Protein AF-A0A8T1NEE8-F1 (afdb_monomer)

Secondary structure (DSSP, 8-state):
--SHHHHHHHHTSHHHHHHHHHHHTT-EEEEEPPSS-TT-B-TTS-BTT-EEEEEEEEEETTEEEEEEE-TT--S----STTSTT-TT--HHHHHHHT----TTSSEEEEEHHHHHHH--EEEEE----GGG---------GGG---STTSGGGGGS--------SGGGGS---------------------

pLDDT: mean 88.51, std 11.95, range [37.44, 98.31]

Nearest PDB structures (foldseek):
  1mdw-assembly2_B  TM=8.815E-01  e=5.714E-11  Rattus norvegicus
  1mdw-assembly1_A  TM=8.912E-01  e=6.495E-10  Rattus norvegicus
  6bkj-assembly3_C  TM=8.677E-01  e=7.407E-10  Homo sapiens
  3df0-assembly1_A  TM=7.011E-01  e=3.163E-11  Rattus norvegicus
  2lnh-assembly1_B  TM=2.870E-01  e=1.929E+00  Homo sapiens

Sequence (192 aa):
MRSAQAQIDLASGRLWSQLLRFKQEGFLVGAGSPSGSDVHISSSGIVQGHAYSLLQVREVDSHKLVQIRNPWADEVEWNGPWSDASPEWTDRLKHKLKHIPQSKDGIFWMSWQDFQVHFRSIYVCRVYPPEMRYAFQGQWRGYSAGGCQDYETWHQNPQFLLMATGSDASFPIHVFITLTQGVGFSRTSIQS

Radius of gyration: 22.66 Å; Cα contacts (8 Å, |Δi|>4): 263; chains: 1; bounding box: 54×53×55 Å

Mean predicted aligned error: 8.1 Å

Structure (mmCIF, N/CA/C/O backbone):
data_AF-A0A8T1NEE8-F1
#
_entry.id   AF-A0A8T1NEE8-F1
#
loop_
_atom_site.group_PDB
_atom_site.id
_atom_site.type_symbol
_atom_site.label_atom_id
_atom_site.label_alt_id
_atom_site.label_comp_id
_atom_site.label_asym_id
_atom_site.label_entity_id
_atom_site.label_seq_id
_atom_site.pdbx_PDB_ins_code
_atom_site.Cartn_x
_atom_site.Cartn_y
_atom_site.Cartn_z
_atom_site.occupancy
_atom_site.B_iso_or_equiv
_atom_site.auth_seq_id
_atom_site.auth_comp_id
_atom_site.auth_asym_id
_atom_site.auth_atom_id
_atom_site.pdbx_PDB_model_num
ATOM 1 N N . MET A 1 1 ? 5.335 7.729 3.929 1.00 64.88 1 MET A N 1
ATOM 2 C CA . MET A 1 1 ? 4.213 8.643 4.250 1.00 64.88 1 MET A CA 1
ATOM 3 C C . MET A 1 1 ? 4.591 10.058 4.736 1.00 64.88 1 MET A C 1
ATOM 5 O O . MET A 1 1 ? 3.686 10.868 4.786 1.00 64.88 1 MET A O 1
ATOM 9 N N . ARG A 1 2 ? 5.852 10.445 5.050 1.00 76.31 2 ARG A N 1
ATOM 10 C CA . ARG A 1 2 ? 6.206 11.874 5.365 1.00 76.31 2 ARG A CA 1
ATOM 11 C C . ARG A 1 2 ? 7.009 12.588 4.256 1.00 76.31 2 ARG A C 1
ATOM 13 O O . ARG A 1 2 ? 7.690 13.559 4.548 1.00 76.31 2 ARG A O 1
ATOM 20 N N . SER A 1 3 ? 7.003 12.103 3.013 1.00 82.69 3 SER A N 1
ATOM 21 C CA . SER A 1 3 ? 7.489 12.944 1.906 1.00 82.69 3 SER A CA 1
ATOM 22 C C . SER A 1 3 ? 6.469 14.054 1.639 1.00 82.69 3 SER A C 1
ATOM 24 O O . SER A 1 3 ? 5.286 13.859 1.922 1.00 82.69 3 SER A O 1
ATOM 26 N N . ALA A 1 4 ? 6.898 15.190 1.080 1.00 79.19 4 ALA A N 1
ATOM 27 C CA . ALA A 1 4 ? 5.997 16.306 0.767 1.00 79.19 4 ALA A CA 1
ATOM 28 C C . ALA A 1 4 ? 4.815 15.854 -0.110 1.00 79.19 4 ALA A C 1
ATOM 30 O O . ALA A 1 4 ? 3.662 16.103 0.229 1.00 79.19 4 ALA A O 1
ATOM 31 N N . GLN A 1 5 ? 5.096 15.072 -1.158 1.00 82.25 5 GLN A N 1
ATOM 32 C CA . GLN A 1 5 ? 4.059 14.494 -2.015 1.00 82.25 5 GLN A CA 1
ATOM 33 C C . GLN A 1 5 ? 3.092 13.593 -1.236 1.00 82.25 5 GLN A C 1
ATOM 35 O O . GLN A 1 5 ? 1.882 13.726 -1.377 1.00 82.25 5 GLN A O 1
ATOM 40 N N . ALA A 1 6 ? 3.602 12.717 -0.363 1.00 79.00 6 ALA A N 1
ATOM 41 C CA . ALA A 1 6 ? 2.737 11.845 0.427 1.00 79.00 6 ALA A CA 1
ATOM 42 C C . ALA A 1 6 ? 1.845 12.641 1.389 1.00 79.00 6 ALA A C 1
ATOM 44 O O . ALA A 1 6 ? 0.699 12.268 1.592 1.00 79.00 6 ALA A O 1
ATOM 45 N N . GLN A 1 7 ? 2.342 13.736 1.969 1.00 80.69 7 GLN A N 1
ATOM 46 C CA . GLN A 1 7 ? 1.544 14.609 2.836 1.00 80.69 7 GLN A CA 1
ATOM 47 C C . GLN A 1 7 ? 0.430 15.322 2.056 1.00 80.69 7 GLN A C 1
ATOM 49 O O . GLN A 1 7 ? -0.696 15.393 2.541 1.00 80.69 7 GLN A O 1
ATOM 54 N N . ILE A 1 8 ? 0.702 15.756 0.822 1.00 84.06 8 ILE A N 1
ATOM 55 C CA . ILE A 1 8 ? -0.317 16.309 -0.084 1.00 84.06 8 ILE A CA 1
ATOM 56 C C . ILE A 1 8 ? -1.369 15.244 -0.436 1.00 84.06 8 ILE A C 1
ATOM 58 O O . ILE A 1 8 ? -2.571 15.508 -0.376 1.00 84.06 8 ILE A O 1
ATOM 62 N 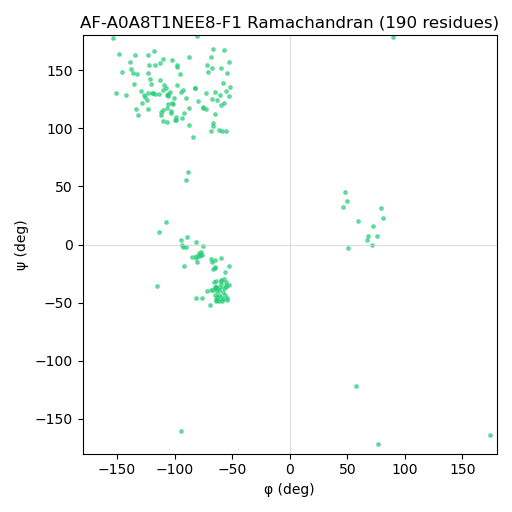N . ASP A 1 9 ? -0.944 14.022 -0.760 1.00 83.25 9 ASP A N 1
ATOM 63 C CA . ASP A 1 9 ? -1.858 12.923 -1.100 1.00 83.25 9 ASP A CA 1
ATOM 64 C C . ASP A 1 9 ? -2.721 12.486 0.098 1.00 83.25 9 ASP A C 1
ATOM 66 O O . ASP A 1 9 ? -3.872 12.077 -0.075 1.00 83.25 9 ASP A O 1
ATOM 70 N N . LEU A 1 10 ? -2.184 12.590 1.318 1.00 84.44 10 LEU A N 1
ATOM 71 C CA . LEU A 1 10 ? -2.913 12.359 2.565 1.00 84.44 10 LEU A CA 1
ATOM 72 C C . LEU A 1 10 ? -3.952 13.462 2.810 1.00 84.44 10 LEU A C 1
ATOM 74 O O . LEU A 1 10 ? -5.125 13.151 3.010 1.00 84.44 10 LEU A O 1
ATOM 78 N N . ALA A 1 11 ? -3.538 14.732 2.746 1.00 82.44 11 ALA A N 1
ATOM 79 C CA . ALA A 1 11 ? -4.401 15.887 3.004 1.00 82.44 11 ALA A CA 1
ATOM 80 C C . ALA A 1 11 ? -5.539 16.017 1.979 1.00 82.44 11 ALA A C 1
ATOM 82 O O . ALA A 1 11 ? -6.663 16.359 2.333 1.00 82.44 11 ALA A O 1
ATOM 83 N N . SER A 1 12 ? -5.271 15.688 0.714 1.00 90.56 12 SER A N 1
ATOM 84 C CA . SER A 1 12 ? -6.278 15.694 -0.357 1.00 90.56 12 SER A CA 1
ATOM 85 C C . SER A 1 12 ? -7.229 14.491 -0.324 1.00 90.56 12 SER A C 1
ATOM 87 O O . SER A 1 12 ? -8.155 14.420 -1.129 1.00 90.56 12 SER A O 1
ATOM 89 N N . GLY A 1 13 ? -6.991 13.502 0.546 1.00 91.56 13 GLY A N 1
ATOM 90 C CA . GLY A 1 13 ? -7.739 12.241 0.565 1.00 91.56 13 GLY A CA 1
ATOM 91 C C . GLY A 1 13 ? -7.433 11.309 -0.614 1.00 91.56 13 GLY A C 1
ATOM 92 O O . GLY A 1 13 ? -7.962 10.198 -0.666 1.00 91.56 13 GLY A O 1
ATOM 93 N N . ARG A 1 14 ? -6.545 11.706 -1.534 1.00 92.31 14 ARG A N 1
ATOM 94 C CA . ARG A 1 14 ? -6.159 10.921 -2.711 1.00 92.31 14 ARG A CA 1
ATOM 95 C C . ARG A 1 14 ? -5.603 9.552 -2.329 1.00 92.31 14 ARG A C 1
ATOM 97 O O . ARG A 1 14 ? -5.954 8.565 -2.975 1.00 92.31 14 ARG A O 1
ATOM 104 N N . LEU A 1 15 ? -4.787 9.471 -1.275 1.00 92.56 15 LEU A N 1
ATOM 105 C CA . LEU A 1 15 ? -4.210 8.195 -0.840 1.00 92.56 15 LEU A CA 1
ATOM 106 C C . LEU A 1 15 ? -5.282 7.209 -0.353 1.00 92.56 15 LEU A C 1
ATOM 108 O O . LEU A 1 15 ? -5.194 6.014 -0.628 1.00 92.56 15 LEU A O 1
ATOM 112 N N . TRP A 1 16 ? -6.321 7.706 0.322 1.00 95.81 16 TRP A N 1
ATOM 113 C CA . TRP A 1 16 ? -7.450 6.877 0.748 1.00 95.81 16 TRP A CA 1
ATOM 114 C C . TRP A 1 16 ? -8.198 6.298 -0.457 1.00 95.81 16 TRP A C 1
ATOM 116 O O . TRP A 1 16 ? -8.415 5.090 -0.537 1.00 95.81 16 TRP A O 1
ATOM 126 N N . SER A 1 17 ? -8.511 7.142 -1.445 1.00 95.44 17 SER A N 1
ATOM 127 C CA . SER A 1 17 ? -9.163 6.705 -2.684 1.00 95.44 17 SER A CA 1
ATOM 128 C C . SER A 1 17 ? -8.317 5.686 -3.458 1.00 95.44 17 SER A C 1
ATOM 130 O O . SER A 1 17 ? -8.853 4.732 -4.019 1.00 95.44 17 SER A O 1
ATOM 132 N N . GLN A 1 18 ? -6.989 5.839 -3.456 1.00 93.94 18 GLN A N 1
ATOM 133 C CA . GLN A 1 18 ? -6.075 4.861 -4.053 1.00 93.94 18 GLN A CA 1
ATOM 134 C C . GLN A 1 18 ? -6.107 3.514 -3.327 1.00 93.94 18 GLN A C 1
ATOM 136 O O . GLN A 1 18 ? -6.161 2.482 -3.989 1.00 93.94 18 GLN A O 1
ATOM 141 N N . LEU A 1 19 ? -6.113 3.503 -1.991 1.00 96.12 19 LEU A N 1
ATOM 142 C CA . LEU A 1 19 ? -6.207 2.267 -1.211 1.00 96.12 19 LEU A CA 1
ATOM 143 C C . LEU A 1 19 ? -7.511 1.510 -1.472 1.00 96.12 19 LEU A C 1
ATOM 145 O O . LEU A 1 19 ? -7.477 0.293 -1.665 1.00 96.12 19 LEU A O 1
ATOM 149 N N . LEU A 1 20 ? -8.640 2.224 -1.528 1.00 96.12 20 LEU A N 1
ATOM 150 C CA . LEU A 1 20 ? -9.928 1.638 -1.907 1.00 96.12 20 LEU A CA 1
ATOM 151 C C . LEU A 1 20 ? -9.850 0.997 -3.295 1.00 96.12 20 LEU A C 1
ATOM 153 O O . LEU A 1 20 ? -10.243 -0.158 -3.457 1.00 96.12 20 LEU A O 1
ATOM 157 N N . ARG A 1 21 ? -9.271 1.706 -4.272 1.00 94.56 21 ARG A N 1
ATOM 158 C CA . ARG A 1 21 ? -9.074 1.172 -5.621 1.00 94.56 21 ARG A CA 1
ATOM 159 C C . ARG A 1 21 ? -8.181 -0.068 -5.619 1.00 94.56 21 ARG A C 1
ATOM 161 O O . ARG A 1 21 ? -8.563 -1.073 -6.196 1.00 94.56 21 ARG A O 1
ATOM 168 N N . PHE A 1 22 ? -7.026 -0.048 -4.952 1.00 94.81 22 PHE A N 1
ATOM 169 C CA . PHE A 1 22 ? -6.133 -1.214 -4.907 1.00 94.81 22 PHE A CA 1
ATOM 170 C C . PHE A 1 22 ? -6.832 -2.454 -4.350 1.00 94.81 22 PHE A C 1
ATOM 172 O O . PHE A 1 22 ? -6.627 -3.551 -4.862 1.00 94.81 22 PHE A O 1
ATOM 179 N N . LYS A 1 23 ? -7.697 -2.280 -3.345 1.00 94.00 23 LYS A N 1
ATOM 180 C CA . LYS A 1 23 ? -8.509 -3.379 -2.820 1.00 94.00 23 LYS A CA 1
ATOM 181 C C . LYS A 1 23 ? -9.572 -3.870 -3.800 1.00 94.00 23 LYS A C 1
ATOM 183 O O . LYS A 1 23 ? -9.776 -5.077 -3.876 1.00 94.00 23 LYS A O 1
ATOM 188 N N . GLN A 1 24 ? -10.220 -2.976 -4.545 1.00 93.31 24 GLN A N 1
ATOM 189 C CA . GLN A 1 24 ? -11.188 -3.348 -5.585 1.00 93.31 24 GLN A CA 1
ATOM 190 C C . GLN A 1 24 ? -10.535 -4.119 -6.739 1.00 93.31 24 GLN A C 1
ATOM 192 O O . GLN A 1 24 ? -11.113 -5.080 -7.229 1.00 93.31 24 GLN A O 1
ATOM 197 N N . GLU A 1 25 ? -9.311 -3.746 -7.113 1.00 91.44 25 GLU A N 1
ATOM 198 C CA . GLU A 1 25 ? -8.514 -4.401 -8.164 1.00 91.44 25 GLU A CA 1
ATOM 199 C C . GLU A 1 25 ? -7.910 -5.747 -7.699 1.00 91.44 25 GLU A C 1
ATOM 201 O O . GLU A 1 25 ? -7.196 -6.409 -8.446 1.00 91.44 25 GLU A O 1
ATOM 206 N N . GLY A 1 26 ? -8.140 -6.154 -6.443 1.00 92.44 26 GLY A N 1
ATOM 207 C CA . GLY A 1 26 ? -7.604 -7.400 -5.885 1.00 92.44 26 GLY A CA 1
ATOM 208 C C . GLY A 1 26 ? -6.098 -7.370 -5.600 1.00 92.44 26 GLY A C 1
ATOM 209 O O . GLY A 1 26 ? -5.488 -8.420 -5.397 1.00 92.44 26 GLY A O 1
ATOM 210 N N . PHE A 1 27 ? -5.476 -6.189 -5.566 1.00 94.62 27 PHE A N 1
ATOM 211 C CA . PHE A 1 27 ? -4.052 -6.064 -5.265 1.00 94.62 27 PHE A CA 1
ATOM 212 C C . PHE A 1 27 ? -3.761 -6.371 -3.796 1.00 94.62 27 PHE A C 1
ATOM 214 O O . PHE A 1 27 ? -4.553 -6.083 -2.890 1.00 94.62 27 PHE A O 1
ATOM 221 N N . LEU A 1 28 ? -2.572 -6.919 -3.550 1.00 96.06 28 LEU A N 1
ATOM 222 C CA . LEU A 1 28 ? -2.091 -7.139 -2.194 1.00 96.06 28 LEU A CA 1
ATOM 223 C C . LEU A 1 28 ? -1.498 -5.836 -1.672 1.00 96.06 28 LEU A C 1
ATOM 225 O O . LEU A 1 28 ? -0.728 -5.162 -2.362 1.00 96.06 28 LEU A O 1
ATOM 229 N N . VAL A 1 29 ? -1.850 -5.488 -0.440 1.00 97.69 29 VAL A N 1
ATOM 230 C CA . VAL A 1 29 ? -1.387 -4.261 0.199 1.00 97.69 29 VAL A CA 1
ATOM 231 C C . VAL A 1 29 ? -0.766 -4.618 1.540 1.00 97.69 29 VAL A C 1
ATOM 233 O O . VAL A 1 29 ? -1.372 -5.322 2.346 1.00 97.69 29 VAL A O 1
ATOM 236 N N . GLY A 1 30 ? 0.450 -4.140 1.761 1.00 97.31 30 GLY A N 1
ATOM 237 C CA . GLY A 1 30 ? 1.172 -4.244 3.019 1.00 97.31 30 GLY A CA 1
ATOM 238 C C . GLY A 1 30 ? 1.457 -2.867 3.603 1.00 97.31 30 GLY A C 1
ATOM 239 O O . GLY A 1 30 ? 1.357 -1.847 2.918 1.00 97.31 30 GLY A O 1
ATOM 240 N N . ALA A 1 31 ? 1.849 -2.844 4.867 1.00 96.88 31 ALA A N 1
ATOM 241 C CA . ALA A 1 31 ? 2.262 -1.651 5.579 1.00 96.88 31 ALA A CA 1
ATOM 242 C C . ALA A 1 31 ? 3.563 -1.916 6.339 1.00 96.88 31 ALA A C 1
ATOM 244 O O . ALA A 1 31 ? 3.801 -3.023 6.804 1.00 96.88 31 ALA A O 1
ATOM 245 N N . GLY A 1 32 ? 4.413 -0.900 6.452 1.00 95.19 32 GLY A N 1
ATOM 246 C CA . GLY A 1 32 ? 5.626 -0.954 7.267 1.00 95.19 32 GLY A CA 1
ATOM 247 C C . GLY A 1 32 ? 5.507 0.007 8.435 1.00 95.19 32 GLY A C 1
ATOM 248 O O . GLY A 1 32 ? 5.170 1.180 8.221 1.00 95.19 32 GLY A O 1
ATOM 249 N N . SER A 1 33 ? 5.780 -0.468 9.646 1.00 94.25 33 SER A N 1
ATOM 250 C CA . SER A 1 33 ? 5.920 0.391 10.823 1.00 94.25 33 SER A CA 1
ATOM 251 C C . SER A 1 33 ? 7.170 1.289 10.693 1.00 94.25 33 SER A C 1
ATOM 253 O O . SER A 1 33 ? 8.004 1.081 9.804 1.00 94.25 33 SER A O 1
ATOM 255 N N . PRO A 1 34 ? 7.339 2.313 11.546 1.00 92.81 34 PRO A N 1
ATOM 256 C CA . PRO A 1 34 ? 8.587 3.060 11.650 1.00 92.81 34 PRO A CA 1
ATOM 257 C C . PRO A 1 34 ? 9.799 2.152 11.879 1.00 92.81 34 PRO A C 1
ATOM 259 O O . PRO A 1 34 ? 9.668 1.025 12.359 1.00 92.81 34 PRO A O 1
ATOM 262 N N . SER A 1 35 ? 10.980 2.656 11.519 1.00 88.25 35 SER A N 1
ATOM 263 C CA . SER A 1 35 ? 12.246 1.956 11.730 1.00 88.25 35 SER A CA 1
ATOM 264 C C . SER A 1 35 ? 12.451 1.629 13.209 1.00 88.25 35 SER A C 1
ATOM 266 O O . SER A 1 35 ? 12.183 2.455 14.078 1.00 88.25 35 SER A O 1
ATOM 268 N N . GLY A 1 36 ? 12.961 0.436 13.471 1.00 85.38 36 GLY A N 1
ATOM 269 C CA . GLY A 1 36 ? 13.213 -0.106 14.798 1.00 85.38 36 GLY A CA 1
ATOM 270 C C . GLY A 1 36 ? 13.661 -1.556 14.660 1.00 85.38 36 GLY A C 1
ATOM 271 O O . GLY A 1 36 ? 14.007 -1.984 13.558 1.00 85.38 36 GLY A O 1
ATOM 272 N N . SER A 1 37 ? 13.626 -2.301 15.758 1.00 80.12 37 SER A N 1
ATOM 273 C CA . SER A 1 37 ? 13.717 -3.762 15.728 1.00 80.12 37 SER A CA 1
ATOM 274 C C . SER A 1 37 ? 12.387 -4.359 16.167 1.00 80.12 37 SER A C 1
ATOM 276 O O . SER A 1 37 ? 11.612 -3.734 16.887 1.00 80.12 37 SER A O 1
ATOM 278 N N . ASP A 1 38 ? 12.174 -5.581 15.716 1.00 77.25 38 ASP A N 1
ATOM 279 C CA . ASP A 1 38 ? 11.093 -6.492 16.057 1.00 77.25 38 ASP A CA 1
ATOM 280 C C . ASP A 1 38 ? 10.875 -6.752 17.551 1.00 77.25 38 ASP A C 1
ATOM 282 O O . ASP A 1 38 ? 9.784 -7.153 17.938 1.00 77.25 38 ASP A O 1
ATOM 286 N N . VAL A 1 39 ? 11.856 -6.460 18.408 1.00 80.44 39 VAL A N 1
ATOM 287 C CA . VAL A 1 39 ? 11.672 -6.508 19.870 1.00 80.44 39 VAL A CA 1
ATOM 288 C C . VAL A 1 39 ? 11.083 -5.216 20.448 1.00 80.44 39 VAL A C 1
ATOM 290 O O . VAL A 1 39 ? 10.707 -5.170 21.618 1.00 80.44 39 VAL A O 1
ATOM 293 N N . HIS A 1 40 ? 11.014 -4.140 19.659 1.00 84.88 40 HIS A N 1
ATOM 294 C CA . HIS A 1 40 ? 10.476 -2.855 20.096 1.00 84.88 40 HIS A CA 1
ATOM 295 C C . HIS A 1 40 ? 8.994 -2.745 19.749 1.00 84.88 40 HIS A C 1
ATOM 297 O O . HIS A 1 40 ? 8.619 -2.535 18.596 1.00 84.88 40 HIS A O 1
ATOM 303 N N . ILE A 1 41 ? 8.150 -2.799 20.773 1.00 88.94 41 ILE A N 1
ATOM 304 C CA . ILE A 1 41 ? 6.702 -2.617 20.666 1.00 88.94 41 ILE A CA 1
ATOM 305 C C . ILE A 1 41 ? 6.353 -1.218 21.181 1.00 88.94 41 ILE A C 1
ATOM 307 O O . ILE A 1 41 ? 6.819 -0.801 22.242 1.00 88.94 41 ILE A O 1
ATOM 311 N N . SER A 1 42 ? 5.554 -0.460 20.427 1.00 89.94 42 SER A N 1
ATOM 312 C CA . SER A 1 42 ? 5.060 0.841 20.892 1.00 89.94 42 SER A CA 1
ATOM 313 C C . SER A 1 42 ? 4.069 0.678 22.049 1.00 89.94 42 SER A C 1
ATOM 315 O O . SER A 1 42 ? 3.447 -0.369 22.207 1.00 89.94 42 SER A O 1
ATOM 317 N N . SER A 1 43 ? 3.823 1.741 22.818 1.00 90.19 43 SER A N 1
ATOM 318 C CA . SER A 1 43 ? 2.779 1.734 23.859 1.00 90.19 43 SER A CA 1
ATOM 319 C C . SER A 1 43 ? 1.385 1.379 23.323 1.00 90.19 43 SER A C 1
ATOM 321 O O . SER A 1 43 ? 0.535 0.905 24.073 1.00 90.19 43 SER A O 1
ATOM 323 N N . SER A 1 44 ? 1.161 1.591 22.024 1.00 91.75 44 SER A N 1
ATOM 324 C CA . SER A 1 44 ? -0.093 1.286 21.336 1.00 91.75 44 SER A CA 1
ATOM 325 C C . SER A 1 44 ? -0.159 -0.136 20.757 1.00 91.75 44 SER A C 1
ATOM 327 O O . SER A 1 44 ? -1.086 -0.441 20.013 1.00 91.75 44 SER A O 1
ATOM 329 N N . GLY A 1 45 ? 0.838 -0.987 21.030 1.00 92.06 45 GLY A N 1
ATOM 330 C CA . GLY A 1 45 ? 0.861 -2.383 20.578 1.00 92.06 45 GLY A CA 1
ATOM 331 C C . GLY A 1 45 ? 1.322 -2.591 19.132 1.00 92.06 45 GLY A C 1
ATOM 332 O O . GLY A 1 45 ? 0.995 -3.601 18.522 1.00 92.06 45 GLY A O 1
ATOM 333 N N . ILE A 1 46 ? 2.077 -1.647 18.556 1.00 93.81 46 ILE A N 1
ATOM 334 C CA . ILE A 1 46 ? 2.639 -1.787 17.202 1.00 93.81 46 ILE A CA 1
ATOM 335 C C . ILE A 1 46 ? 4.126 -2.130 17.294 1.00 93.81 46 ILE A C 1
ATOM 337 O O . ILE A 1 46 ? 4.934 -1.297 17.717 1.00 93.81 46 ILE A O 1
ATOM 341 N N . VAL A 1 47 ? 4.492 -3.329 16.843 1.00 93.19 47 VAL A N 1
ATOM 342 C CA . VAL A 1 47 ? 5.880 -3.767 16.628 1.00 93.19 47 VAL A CA 1
ATOM 343 C C . VAL A 1 47 ? 6.561 -2.862 15.596 1.00 93.19 47 VAL A C 1
ATOM 345 O O . VAL A 1 47 ? 6.005 -2.628 14.519 1.00 93.19 47 VAL A O 1
ATOM 348 N N . GLN A 1 48 ? 7.736 -2.332 15.935 1.00 92.75 48 GLN A N 1
ATOM 349 C CA . GLN A 1 48 ? 8.547 -1.457 15.087 1.00 92.75 48 GLN A CA 1
ATOM 350 C C . GLN A 1 48 ? 9.489 -2.265 14.181 1.00 92.75 48 GLN A C 1
ATOM 352 O O . GLN A 1 48 ? 9.753 -3.438 14.413 1.00 92.75 48 GLN A O 1
ATOM 357 N N . GLY A 1 49 ? 9.994 -1.645 13.111 1.00 92.19 49 GLY A N 1
ATOM 358 C CA . GLY A 1 49 ? 10.819 -2.329 12.109 1.00 92.19 49 GLY A CA 1
ATOM 359 C C . GLY A 1 49 ? 10.131 -3.506 11.403 1.00 92.19 49 GLY A C 1
ATOM 360 O O . GLY A 1 49 ? 10.823 -4.354 10.848 1.00 92.19 49 GLY A O 1
ATOM 361 N N . HIS A 1 50 ? 8.796 -3.573 11.419 1.00 93.31 50 HIS A N 1
ATOM 362 C CA . HIS A 1 50 ? 8.036 -4.758 11.040 1.00 93.31 50 HIS A CA 1
ATOM 363 C C . HIS A 1 50 ? 7.049 -4.508 9.887 1.00 93.31 50 HIS A C 1
ATOM 365 O O . HIS A 1 50 ? 6.595 -3.382 9.641 1.00 93.31 50 HIS A O 1
ATOM 371 N N . ALA A 1 51 ? 6.728 -5.580 9.158 1.00 94.25 51 ALA A N 1
ATOM 372 C CA . ALA A 1 51 ? 5.830 -5.567 8.011 1.00 94.25 51 ALA A CA 1
ATOM 373 C C . ALA A 1 51 ? 4.481 -6.201 8.363 1.00 94.25 51 ALA A C 1
ATOM 375 O O . ALA A 1 51 ? 4.408 -7.330 8.828 1.00 94.25 51 ALA A O 1
ATOM 376 N N . TYR A 1 52 ? 3.407 -5.486 8.058 1.00 96.00 52 TYR A N 1
ATOM 377 C CA . TYR A 1 52 ? 2.032 -5.888 8.316 1.00 96.00 52 TYR A CA 1
ATOM 378 C C . TYR A 1 52 ? 1.271 -6.043 7.003 1.00 96.00 52 TYR A C 1
ATOM 380 O O . TYR A 1 52 ? 1.582 -5.393 6.002 1.00 96.00 52 TYR A O 1
ATOM 388 N N . SER A 1 53 ? 0.228 -6.867 7.007 1.00 96.25 53 SER A N 1
ATOM 389 C CA . SER A 1 53 ? -0.694 -6.978 5.872 1.00 96.25 53 SER A CA 1
ATOM 390 C C . SER A 1 53 ? -1.900 -6.069 6.074 1.00 96.25 53 SER A C 1
ATOM 392 O O . SER A 1 53 ? -2.540 -6.119 7.117 1.00 96.25 53 SER A O 1
ATOM 394 N N . LEU A 1 54 ? -2.256 -5.273 5.067 1.00 97.25 54 LEU A N 1
ATOM 395 C CA . LEU A 1 54 ? -3.502 -4.511 5.057 1.00 97.25 54 LEU A CA 1
ATOM 396 C C . LEU A 1 54 ? -4.588 -5.411 4.458 1.00 97.25 54 LEU A C 1
ATOM 398 O O . LEU A 1 54 ? -4.624 -5.625 3.245 1.00 97.25 54 LEU A O 1
ATOM 402 N N . LEU A 1 55 ? -5.460 -5.974 5.291 1.00 95.88 55 LEU A N 1
ATOM 403 C CA . LEU A 1 55 ? -6.474 -6.949 4.887 1.00 95.88 55 LEU A CA 1
ATOM 404 C C . LEU A 1 55 ? -7.707 -6.285 4.280 1.00 95.88 55 LEU A C 1
ATOM 406 O O . LEU A 1 55 ? -8.156 -6.694 3.207 1.00 95.88 55 LEU A O 1
ATOM 410 N N . GLN A 1 56 ? -8.213 -5.227 4.910 1.00 96.62 56 GLN A N 1
ATOM 411 C CA . GLN A 1 56 ? -9.407 -4.515 4.457 1.00 96.62 56 GLN A CA 1
ATOM 412 C C . GLN A 1 56 ? -9.237 -3.003 4.572 1.00 96.62 56 GLN A C 1
ATOM 414 O O . GLN A 1 56 ? -8.510 -2.505 5.426 1.00 96.62 56 GLN A O 1
ATOM 419 N N . VAL A 1 57 ? -9.934 -2.286 3.693 1.00 97.62 57 VAL A N 1
ATOM 420 C CA . VAL A 1 57 ? -10.053 -0.824 3.691 1.00 97.62 57 VAL A CA 1
ATOM 421 C C . VAL A 1 57 ? -11.531 -0.524 3.504 1.00 97.62 57 VAL A C 1
ATOM 423 O O . VAL A 1 57 ? -12.120 -0.942 2.503 1.00 97.62 57 VAL A O 1
ATOM 426 N N . ARG A 1 58 ? -12.159 0.110 4.493 1.00 97.50 58 ARG A N 1
ATOM 427 C CA . ARG A 1 58 ? -13.612 0.294 4.537 1.00 97.50 58 ARG A CA 1
ATOM 428 C C . ARG A 1 58 ? -13.966 1.714 4.939 1.00 97.50 58 ARG A C 1
ATOM 430 O O . ARG A 1 58 ? -13.383 2.274 5.860 1.00 97.50 58 ARG A O 1
ATOM 437 N N . GLU A 1 59 ? -14.965 2.259 4.259 1.00 96.69 59 GLU A N 1
ATOM 438 C CA . GLU A 1 59 ? -15.641 3.486 4.661 1.00 96.69 59 GLU A CA 1
ATOM 439 C C . GLU A 1 59 ? -17.070 3.121 5.071 1.00 96.69 59 GLU A C 1
ATOM 441 O O . GLU A 1 59 ? -17.839 2.607 4.256 1.00 96.69 59 GLU A O 1
ATOM 446 N N . VAL A 1 60 ? -17.400 3.285 6.352 1.00 95.69 60 VAL A N 1
ATOM 447 C CA . VAL A 1 60 ? -18.687 2.870 6.923 1.00 95.69 60 VAL A CA 1
ATOM 448 C C . VAL A 1 60 ? -19.156 3.880 7.953 1.00 95.69 60 VAL A C 1
ATOM 450 O O . VAL A 1 60 ? -18.409 4.225 8.857 1.00 95.69 60 VAL A O 1
ATOM 453 N N . ASP A 1 61 ? -20.399 4.350 7.820 1.00 93.56 61 ASP A N 1
ATOM 454 C CA . ASP A 1 61 ? -21.012 5.303 8.757 1.00 93.56 61 ASP A CA 1
ATOM 455 C C . ASP A 1 61 ? -20.074 6.493 9.068 1.00 93.56 61 ASP A C 1
ATOM 457 O O . ASP A 1 61 ? -19.867 6.863 10.216 1.00 93.56 61 ASP A O 1
ATOM 461 N N . SER A 1 62 ? -19.465 7.054 8.013 1.00 93.75 62 SER A N 1
ATOM 462 C CA . SER A 1 62 ? -18.483 8.154 8.057 1.00 93.75 62 SER A CA 1
ATOM 463 C C . SER A 1 62 ? -17.126 7.833 8.706 1.00 93.75 62 SER A C 1
ATOM 465 O O . SER A 1 62 ? -16.262 8.707 8.771 1.00 93.75 62 SER A O 1
ATOM 467 N N . HIS A 1 63 ? -16.881 6.585 9.108 1.00 96.75 63 HIS A N 1
ATOM 468 C CA . HIS A 1 63 ? -15.580 6.116 9.578 1.00 96.75 63 HIS A CA 1
ATOM 469 C C . HIS A 1 63 ? -14.752 5.521 8.441 1.00 96.75 63 HIS A C 1
ATOM 471 O O . HIS A 1 63 ? -15.227 4.676 7.682 1.00 96.75 63 HIS A O 1
ATOM 477 N N . LYS A 1 64 ? -13.482 5.925 8.362 1.00 97.94 64 LYS A N 1
ATOM 478 C CA . LYS A 1 64 ? -12.467 5.333 7.484 1.00 97.94 64 LYS A CA 1
ATOM 479 C C . LYS A 1 64 ? -11.622 4.379 8.308 1.00 97.94 64 LYS A C 1
ATOM 481 O O . LYS A 1 64 ? -10.839 4.827 9.141 1.00 97.94 64 LYS A O 1
ATOM 486 N N . LEU A 1 65 ? -11.813 3.083 8.098 1.00 98.31 65 LEU A N 1
ATOM 487 C CA . LEU A 1 65 ? -11.222 2.026 8.909 1.00 98.31 65 LEU A CA 1
ATOM 488 C C . LEU A 1 65 ? -10.374 1.096 8.047 1.00 98.31 65 LEU A C 1
ATOM 490 O O . LEU A 1 65 ? -10.720 0.777 6.903 1.00 98.31 65 LEU A O 1
ATOM 494 N N . VAL A 1 66 ? -9.263 0.645 8.615 1.00 98.19 66 VAL A N 1
ATOM 495 C CA . VAL A 1 66 ? -8.386 -0.352 8.005 1.00 98.19 66 VAL A CA 1
ATOM 496 C C . VAL A 1 66 ? -8.275 -1.562 8.916 1.00 98.19 66 VAL A C 1
ATOM 498 O O . VAL A 1 66 ? -8.145 -1.413 10.127 1.00 98.19 66 VAL A O 1
ATOM 501 N N . GLN A 1 67 ? -8.325 -2.752 8.324 1.00 97.06 67 GLN A N 1
ATOM 502 C CA . GLN A 1 67 ? -8.043 -4.002 9.019 1.00 97.06 67 GLN A CA 1
ATOM 503 C C . GLN A 1 67 ? -6.624 -4.427 8.675 1.00 97.06 67 GLN A C 1
ATOM 505 O O . GLN A 1 67 ? -6.274 -4.530 7.495 1.00 97.06 67 GLN A O 1
ATOM 510 N N . ILE A 1 68 ? -5.816 -4.664 9.694 1.00 95.56 68 ILE A N 1
ATOM 511 C CA . ILE A 1 68 ? -4.388 -4.931 9.582 1.00 95.56 68 ILE A CA 1
ATOM 512 C C . ILE A 1 68 ? -4.102 -6.270 10.242 1.00 95.56 68 ILE A C 1
ATOM 514 O O . ILE A 1 68 ? -4.776 -6.639 11.194 1.00 95.56 68 ILE A O 1
ATOM 518 N N . ARG A 1 69 ? -3.109 -6.991 9.724 1.00 94.25 69 ARG A N 1
ATOM 519 C CA . ARG A 1 69 ? -2.613 -8.227 10.318 1.00 94.25 69 ARG A CA 1
ATOM 520 C C . ARG A 1 69 ? -1.121 -8.151 10.597 1.00 94.25 69 ARG A C 1
ATOM 522 O O . ARG A 1 69 ? -0.340 -7.926 9.667 1.00 94.25 69 ARG A O 1
ATOM 529 N N . ASN A 1 70 ? -0.754 -8.399 11.846 1.00 92.81 70 ASN A N 1
ATOM 530 C CA . ASN A 1 70 ? 0.586 -8.791 12.255 1.00 92.81 70 ASN A CA 1
ATOM 531 C C . ASN A 1 70 ? 0.810 -10.273 11.876 1.00 92.81 70 ASN A C 1
ATOM 533 O O . ASN A 1 70 ? 0.068 -11.135 12.353 1.00 92.81 70 ASN A O 1
ATOM 537 N N . PRO A 1 71 ? 1.775 -10.607 10.999 1.00 88.06 71 PRO A N 1
ATOM 538 C CA . PRO A 1 71 ? 2.032 -11.988 10.593 1.00 88.06 71 PRO A CA 1
ATOM 539 C C . PRO A 1 71 ? 2.571 -12.885 11.715 1.00 88.06 71 PRO A C 1
ATOM 541 O O . PRO A 1 71 ? 2.450 -14.102 11.586 1.00 88.06 71 PRO A O 1
ATOM 544 N N . TRP A 1 72 ? 3.161 -12.331 12.778 1.00 81.50 72 TRP A N 1
ATOM 545 C CA . TRP A 1 72 ? 3.717 -13.126 13.877 1.00 81.50 72 TRP A CA 1
ATOM 546 C C . TRP A 1 72 ? 2.677 -13.611 14.884 1.00 81.50 72 TRP A C 1
ATOM 548 O O . TRP A 1 72 ? 2.968 -14.560 15.607 1.00 81.50 72 TRP A O 1
ATOM 558 N N . ALA A 1 73 ? 1.461 -13.044 14.866 1.00 67.19 73 ALA A N 1
ATOM 559 C CA . ALA A 1 73 ? 0.353 -13.413 15.758 1.00 67.19 73 ALA A CA 1
ATOM 560 C C . ALA A 1 73 ? 0.787 -13.549 17.236 1.00 67.19 73 ALA A C 1
ATOM 562 O O . ALA A 1 73 ? 0.276 -14.372 17.992 1.00 67.19 73 ALA A O 1
ATOM 563 N N . ASP A 1 74 ? 1.772 -12.752 17.642 1.00 65.62 74 ASP A N 1
ATOM 564 C CA . ASP A 1 74 ? 2.530 -12.865 18.879 1.00 65.62 74 ASP A CA 1
ATOM 565 C C . ASP A 1 74 ? 1.869 -12.064 20.003 1.00 65.62 74 ASP A C 1
ATOM 567 O O . ASP A 1 74 ? 2.489 -11.189 20.583 1.00 65.62 74 ASP A O 1
ATOM 571 N N . GLU A 1 75 ? 0.586 -12.336 20.275 1.00 67.06 75 GLU A N 1
ATOM 572 C CA . GLU A 1 75 ? -0.274 -11.751 21.334 1.00 67.06 75 GLU A CA 1
ATOM 573 C C . GLU A 1 75 ? -0.326 -10.208 21.446 1.00 67.06 75 GLU A C 1
ATOM 575 O O . GLU A 1 75 ? -1.065 -9.672 22.274 1.00 67.06 75 GLU A O 1
ATOM 580 N N . VAL A 1 76 ? 0.441 -9.484 20.633 1.00 79.38 76 VAL A N 1
ATOM 581 C CA . VAL A 1 76 ? 0.635 -8.041 20.689 1.00 79.38 76 VAL A CA 1
ATOM 582 C C . VAL A 1 76 ? -0.124 -7.425 19.528 1.00 79.38 76 VAL A C 1
ATOM 584 O O . VAL A 1 76 ? 0.272 -7.493 18.361 1.00 79.38 76 VAL A O 1
ATOM 587 N N . GLU A 1 77 ? -1.247 -6.819 19.883 1.00 87.44 77 GLU A N 1
ATOM 588 C CA . GLU A 1 77 ? -2.168 -6.181 18.959 1.00 87.44 77 GLU A CA 1
ATOM 589 C C . GLU A 1 77 ? -2.371 -4.717 19.332 1.00 87.44 77 GLU A C 1
ATOM 591 O O . GLU A 1 77 ? -2.092 -4.271 20.451 1.00 87.44 77 GLU A O 1
ATOM 596 N N . TRP A 1 78 ? -2.892 -3.968 18.365 1.00 93.00 78 TRP A N 1
ATOM 597 C CA . TRP A 1 78 ? -3.356 -2.609 18.578 1.00 93.00 78 TRP A CA 1
ATOM 598 C C . TRP A 1 78 ? -4.337 -2.542 19.753 1.00 93.00 78 TRP A C 1
ATOM 600 O O . TRP A 1 78 ? -5.335 -3.258 19.775 1.00 93.00 78 TRP A O 1
ATOM 610 N N . ASN A 1 79 ? -4.075 -1.646 20.704 1.00 92.81 79 ASN A N 1
ATOM 611 C CA . ASN A 1 79 ? -4.874 -1.484 21.927 1.00 92.81 79 ASN A CA 1
ATOM 612 C C . ASN A 1 79 ? -5.614 -0.132 22.009 1.00 92.81 79 ASN A C 1
ATOM 614 O O . ASN A 1 79 ? -6.135 0.228 23.063 1.00 92.81 79 ASN A O 1
ATOM 618 N N . GLY A 1 80 ? -5.647 0.626 20.909 1.00 95.06 80 GLY A N 1
ATOM 619 C CA . GLY A 1 80 ? -6.339 1.913 20.818 1.00 95.06 80 GLY A CA 1
ATOM 620 C C . GLY A 1 80 ? -7.768 1.807 20.262 1.00 95.06 80 GLY A C 1
ATOM 621 O O . GLY A 1 80 ? -8.357 0.720 20.252 1.00 95.06 80 GLY A O 1
ATOM 622 N N . PRO A 1 81 ? -8.334 2.922 19.766 1.00 96.75 81 PRO A N 1
ATOM 623 C CA . PRO A 1 81 ? -9.648 2.945 19.122 1.00 96.75 81 PRO A CA 1
ATOM 624 C C . PRO A 1 81 ? -9.792 1.904 18.008 1.00 96.75 81 PRO A C 1
ATOM 626 O O . PRO A 1 81 ? -8.909 1.769 17.162 1.00 96.75 81 PRO A O 1
ATOM 629 N N . TRP A 1 82 ? -10.923 1.201 17.978 1.00 96.44 82 TRP A N 1
ATOM 630 C CA . TRP A 1 82 ? -11.241 0.080 17.079 1.00 96.44 82 TRP A CA 1
ATOM 631 C C . TRP A 1 82 ? -10.441 -1.214 17.292 1.00 96.44 82 TRP A C 1
ATOM 633 O O . TRP A 1 82 ? -10.624 -2.158 16.525 1.00 96.44 82 TRP A O 1
ATOM 643 N N . SER A 1 83 ? -9.624 -1.311 18.346 1.00 94.19 83 SER A N 1
ATOM 644 C CA . SER A 1 83 ? -9.113 -2.606 18.825 1.00 94.19 83 SER A CA 1
ATOM 645 C C . SER A 1 83 ? -10.249 -3.577 19.174 1.00 94.19 83 SER A C 1
ATOM 647 O O . SER A 1 83 ? -11.405 -3.184 19.308 1.00 94.19 83 SER A O 1
ATOM 649 N N . ASP A 1 84 ? -9.953 -4.855 19.368 1.00 90.50 84 ASP A N 1
ATOM 650 C CA . ASP A 1 84 ? -10.984 -5.870 19.632 1.00 90.50 84 ASP A CA 1
ATOM 651 C C . ASP A 1 84 ? -11.820 -5.603 20.898 1.00 90.50 84 ASP A C 1
ATOM 653 O O . ASP A 1 84 ? -13.012 -5.915 20.947 1.00 90.50 84 ASP A O 1
ATOM 657 N N . ALA A 1 85 ? -11.218 -4.970 21.910 1.00 89.94 85 ALA A N 1
ATOM 658 C CA . ALA A 1 85 ? -11.875 -4.591 23.165 1.00 89.94 85 ALA A CA 1
ATOM 659 C C . ALA A 1 85 ? -12.420 -3.147 23.172 1.00 89.94 85 ALA A C 1
ATOM 661 O O . ALA A 1 85 ? -12.914 -2.671 24.196 1.00 89.94 85 ALA A O 1
ATOM 662 N N . SER A 1 86 ? -12.317 -2.435 22.050 1.00 94.19 86 SER A N 1
ATOM 663 C CA . SER A 1 86 ? -12.672 -1.022 21.923 1.00 94.19 86 SER A CA 1
ATOM 664 C C . SER A 1 86 ? -14.177 -0.771 22.129 1.00 94.19 86 SER A C 1
ATOM 666 O O . SER A 1 86 ? -15.005 -1.441 21.500 1.00 94.19 86 SER A O 1
ATOM 668 N N . PRO A 1 87 ? -14.570 0.213 22.963 1.00 94.88 87 PRO A N 1
ATOM 669 C CA . PRO A 1 87 ? -15.975 0.593 23.146 1.00 94.88 87 PRO A CA 1
ATOM 670 C C . PRO A 1 87 ? -16.613 1.261 21.913 1.00 94.88 87 PRO A C 1
ATOM 672 O O . PRO A 1 87 ? -17.832 1.408 21.856 1.00 94.88 87 PRO A O 1
ATOM 675 N N . GLU A 1 88 ? -15.822 1.657 20.917 1.00 95.56 88 GLU A N 1
ATOM 676 C CA . GLU A 1 88 ? -16.265 2.250 19.652 1.00 95.56 88 GLU A CA 1
ATOM 677 C C . GLU A 1 88 ? -17.093 1.267 18.806 1.00 95.56 88 GLU A C 1
ATOM 679 O O . GLU A 1 88 ? -17.880 1.669 17.940 1.00 95.56 88 GLU A O 1
ATOM 684 N N . TRP A 1 89 ? -16.961 -0.033 19.071 1.00 95.88 89 TRP A N 1
ATOM 685 C CA . TRP A 1 89 ? -17.727 -1.055 18.385 1.00 95.88 89 TRP A CA 1
ATOM 686 C C . TRP A 1 89 ? -19.193 -1.091 18.812 1.00 95.88 89 TRP A C 1
ATOM 688 O O . TRP A 1 89 ? -19.542 -1.503 19.915 1.00 95.88 89 TRP A O 1
ATOM 698 N N . THR A 1 90 ? -20.075 -0.808 17.859 1.00 95.38 90 THR A N 1
ATOM 699 C CA . THR A 1 90 ? -21.510 -1.105 17.966 1.00 95.38 90 THR A CA 1
ATOM 700 C C . THR A 1 90 ? -21.846 -2.408 17.245 1.00 95.38 90 THR A C 1
ATOM 702 O O . THR A 1 90 ? -21.181 -2.765 16.269 1.00 95.38 90 THR A O 1
ATOM 705 N N . ASP A 1 91 ? -22.922 -3.093 17.641 1.00 94.31 91 ASP A N 1
ATOM 706 C CA . ASP A 1 91 ? -23.374 -4.326 16.969 1.00 94.31 91 ASP A CA 1
ATOM 707 C C . ASP A 1 91 ? -23.605 -4.120 15.465 1.00 94.31 91 ASP A C 1
ATOM 709 O O . ASP A 1 91 ? -23.253 -4.963 14.637 1.00 94.31 91 ASP A O 1
ATOM 713 N N . ARG A 1 92 ? -24.112 -2.939 15.089 1.00 94.88 92 ARG A N 1
ATOM 714 C CA . ARG A 1 92 ? -24.270 -2.522 13.691 1.00 94.88 92 ARG A CA 1
ATOM 715 C C . ARG A 1 92 ? -22.937 -2.521 12.942 1.00 94.88 92 ARG A C 1
ATOM 717 O O . ARG A 1 92 ? -22.871 -3.038 11.827 1.00 94.88 92 ARG A O 1
ATOM 724 N N . LEU A 1 93 ? -21.893 -1.924 13.516 1.00 95.81 93 LEU A N 1
ATOM 725 C CA . LEU A 1 93 ? -20.580 -1.838 12.873 1.00 95.81 93 LEU A CA 1
ATOM 726 C C . LEU A 1 93 ? -19.876 -3.192 12.842 1.00 95.81 93 LEU A C 1
ATOM 728 O O . LEU A 1 93 ? -19.330 -3.549 11.796 1.00 95.81 93 LEU A O 1
ATOM 732 N N . LYS A 1 94 ? -19.982 -3.980 13.920 1.00 94.31 94 LYS A N 1
ATOM 733 C CA . LYS A 1 94 ? -19.498 -5.366 13.953 1.00 94.31 94 LYS A CA 1
ATOM 734 C C . LYS A 1 94 ? -20.101 -6.180 12.812 1.00 94.31 94 LYS A C 1
ATOM 736 O O . LYS A 1 94 ? -19.371 -6.802 12.045 1.00 94.31 94 LYS A O 1
ATOM 741 N N . HIS A 1 95 ? -21.418 -6.087 12.620 1.00 94.44 95 HIS A N 1
ATOM 742 C CA . HIS A 1 95 ? -22.107 -6.774 11.532 1.00 94.44 95 HIS A CA 1
ATOM 743 C C . HIS A 1 95 ? -21.672 -6.272 10.143 1.00 94.44 95 HIS A C 1
ATOM 745 O O . HIS A 1 95 ? -21.330 -7.074 9.274 1.00 94.44 95 HIS A O 1
ATOM 751 N N . LYS A 1 96 ? -21.636 -4.950 9.913 1.00 95.50 96 LYS A N 1
ATOM 752 C CA . LYS A 1 96 ? -21.248 -4.372 8.609 1.00 95.50 96 LYS A CA 1
ATOM 753 C C . LYS A 1 96 ? -19.818 -4.722 8.199 1.00 95.50 96 LYS A C 1
ATOM 755 O O . LYS A 1 96 ? -19.565 -4.971 7.021 1.00 95.50 96 LYS A O 1
ATOM 760 N N . LEU A 1 97 ? -18.895 -4.727 9.157 1.00 94.81 97 LEU A N 1
ATOM 761 C CA . LEU A 1 97 ? -17.484 -5.030 8.924 1.00 94.81 97 LEU A CA 1
ATOM 762 C C . LEU A 1 97 ? -17.157 -6.517 9.064 1.00 94.81 97 LEU A C 1
ATOM 764 O O . LEU A 1 97 ? -16.019 -6.907 8.814 1.00 94.81 97 LEU A O 1
ATOM 768 N N . LYS A 1 98 ? -18.151 -7.346 9.415 1.00 92.94 98 LYS A N 1
ATOM 769 C CA . LYS A 1 98 ? -17.966 -8.761 9.761 1.00 92.94 98 LYS A CA 1
ATOM 770 C C . LYS A 1 98 ? -16.847 -8.937 10.795 1.00 92.94 98 LYS A C 1
ATOM 772 O O . LYS A 1 98 ? -16.055 -9.871 10.702 1.00 92.94 98 LYS A O 1
ATOM 777 N N . HIS A 1 99 ? -16.755 -8.002 11.739 1.00 91.81 99 HIS A N 1
ATOM 778 C CA . HIS A 1 99 ? -15.776 -8.069 12.80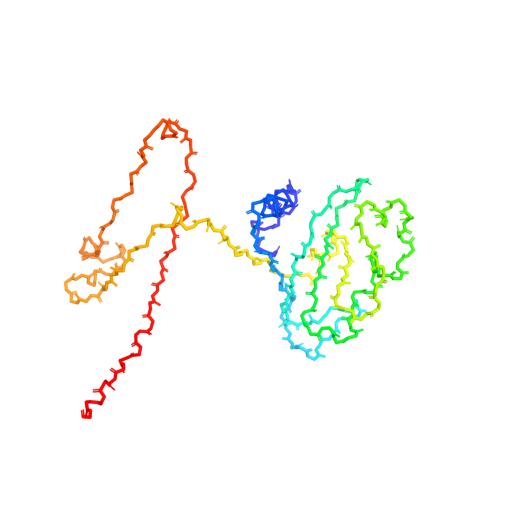9 1.00 91.81 99 HIS A CA 1
ATOM 779 C C . HIS A 1 99 ? -16.241 -9.111 13.823 1.00 91.81 99 HIS A C 1
ATOM 781 O O . HIS A 1 99 ? -17.318 -8.999 14.411 1.00 91.81 99 HIS A O 1
ATOM 787 N N . ILE A 1 100 ? -15.415 -10.134 13.983 1.00 86.12 100 ILE A N 1
ATOM 788 C CA . ILE A 1 100 ? -15.541 -11.149 15.014 1.00 86.12 100 ILE A CA 1
ATOM 789 C C . ILE A 1 100 ? -14.346 -10.894 15.927 1.00 86.12 100 ILE A C 1
ATOM 791 O O . ILE A 1 100 ? -13.228 -11.078 15.452 1.00 86.12 100 ILE A O 1
ATOM 795 N N . PRO A 1 101 ? -14.554 -10.432 17.170 1.00 76.81 101 PRO A N 1
ATOM 796 C CA . PRO A 1 101 ? -13.459 -10.276 18.115 1.00 76.81 101 PRO A CA 1
ATOM 797 C C . PRO A 1 101 ? -12.809 -11.641 18.331 1.00 76.81 101 PRO A C 1
ATOM 799 O O . PRO A 1 101 ? -13.489 -12.592 18.733 1.00 76.81 101 PRO A O 1
ATOM 802 N N . GLN A 1 102 ? -11.526 -11.753 18.019 1.00 73.44 102 GLN A N 1
ATOM 803 C CA . GLN A 1 102 ? -10.747 -12.967 18.224 1.00 73.44 102 GLN A CA 1
ATOM 804 C C . GLN A 1 102 ? -9.468 -12.549 18.916 1.00 73.44 102 GLN A C 1
ATOM 806 O O . GLN A 1 102 ? -8.626 -11.888 18.328 1.00 73.44 102 GLN A O 1
ATOM 811 N N . SER A 1 103 ? -9.308 -12.934 20.181 1.00 65.44 103 SER A N 1
ATOM 812 C CA . SER A 1 103 ? -8.072 -12.592 20.865 1.00 65.44 103 SER A CA 1
ATOM 813 C C . SER A 1 103 ? -6.910 -13.365 20.236 1.00 65.44 103 SER A C 1
ATOM 815 O O . SER A 1 103 ? -6.925 -14.598 20.215 1.00 65.44 103 SER A O 1
ATOM 817 N N . LYS A 1 104 ? -5.877 -12.627 19.806 1.00 72.56 104 LYS A N 1
ATOM 818 C CA . LYS A 1 104 ? -4.539 -13.143 19.472 1.00 72.56 104 LYS A CA 1
ATOM 819 C C . LYS A 1 104 ? -4.396 -13.813 18.099 1.00 72.56 104 LYS A C 1
ATOM 821 O O . LYS A 1 104 ? -3.572 -14.714 17.949 1.00 72.56 104 LYS A O 1
ATOM 826 N N . ASP A 1 105 ? -5.144 -13.393 17.082 1.00 84.75 105 ASP A N 1
ATOM 827 C CA . ASP A 1 105 ? -4.884 -13.806 15.690 1.00 84.75 105 ASP A CA 1
ATOM 828 C C . ASP A 1 105 ? -3.962 -12.820 14.934 1.00 84.75 105 ASP A C 1
ATOM 830 O O . ASP A 1 105 ? -3.575 -13.057 13.777 1.00 84.75 105 ASP A O 1
ATOM 834 N N . GLY A 1 106 ? -3.574 -11.729 15.606 1.00 89.81 106 GLY A N 1
ATOM 835 C CA . GLY A 1 106 ? -2.778 -10.640 15.066 1.00 89.81 106 GLY A CA 1
ATOM 836 C C . GLY A 1 106 ? -3.578 -9.709 14.156 1.00 89.81 106 GLY A C 1
ATOM 837 O O . GLY A 1 106 ? -2.963 -8.866 13.500 1.00 89.81 106 GLY A O 1
ATOM 838 N N . ILE A 1 107 ? -4.902 -9.863 14.051 1.00 93.00 107 ILE A N 1
ATO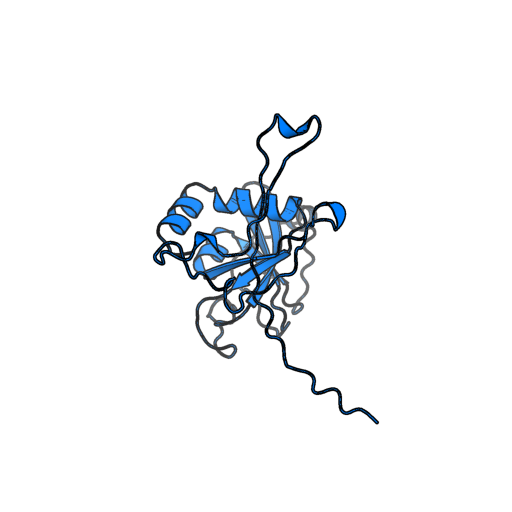M 839 C CA . ILE A 1 107 ? -5.785 -9.076 13.193 1.00 93.00 107 ILE A CA 1
ATOM 840 C C . ILE A 1 107 ? -6.515 -8.036 14.033 1.00 93.00 107 ILE A C 1
ATOM 842 O O . ILE A 1 107 ? -7.297 -8.354 14.911 1.00 93.00 107 ILE A O 1
ATOM 846 N N . PHE A 1 108 ? -6.348 -6.767 13.685 1.00 94.19 108 PHE A N 1
ATOM 847 C CA . PHE A 1 108 ? -7.023 -5.673 14.375 1.00 94.19 108 PHE A CA 1
ATOM 848 C C . PHE A 1 108 ? -7.520 -4.622 13.391 1.00 94.19 108 PHE A C 1
ATOM 850 O O . PHE A 1 108 ? -7.011 -4.476 12.272 1.00 94.19 108 PHE A O 1
ATOM 857 N N . TRP A 1 109 ? -8.522 -3.861 13.819 1.00 96.81 109 TRP A N 1
ATOM 858 C CA . TRP A 1 109 ? -8.949 -2.654 13.126 1.00 96.81 109 TRP A CA 1
ATOM 859 C C . TRP A 1 109 ? -8.331 -1.416 13.771 1.00 96.81 109 TRP A C 1
ATOM 861 O O . TRP A 1 109 ? -8.037 -1.387 14.961 1.00 96.81 109 TRP A O 1
ATOM 871 N N . MET A 1 110 ? -8.155 -0.371 12.971 1.00 97.50 110 MET A N 1
ATOM 872 C CA . MET A 1 110 ? -7.832 0.969 13.457 1.00 97.50 110 MET A CA 1
ATOM 873 C C . MET A 1 110 ? -8.425 2.026 12.536 1.00 97.50 110 MET A C 1
ATOM 875 O O . MET A 1 110 ? -8.785 1.748 11.381 1.00 97.50 110 MET A O 1
ATOM 879 N N . SER A 1 111 ? -8.497 3.259 13.033 1.00 98.12 111 SER A N 1
ATOM 880 C CA . SER A 1 111 ? -8.853 4.388 12.186 1.00 98.12 111 SER A CA 1
ATOM 881 C C . SER A 1 111 ? -7.763 4.664 11.148 1.00 98.12 111 SER A C 1
ATOM 883 O O . SER A 1 111 ? -6.575 4.402 11.355 1.00 98.12 111 SER A O 1
ATOM 885 N N . TRP A 1 112 ? -8.159 5.215 10.003 1.00 97.44 112 TRP A N 1
ATOM 886 C CA . TRP A 1 112 ? -7.209 5.668 8.992 1.00 97.44 112 TRP A CA 1
ATOM 887 C C . TRP A 1 112 ? -6.262 6.741 9.544 1.00 97.44 112 TRP A C 1
ATOM 889 O O . TRP A 1 112 ? -5.092 6.778 9.178 1.00 97.44 112 TRP A O 1
ATOM 899 N N . GLN A 1 113 ? -6.747 7.585 10.451 1.00 96.06 113 GLN A N 1
ATOM 900 C CA . GLN A 1 113 ? -5.957 8.605 11.130 1.00 96.06 113 GLN A CA 1
ATOM 901 C C . GLN A 1 113 ? -4.864 7.970 11.998 1.00 96.06 113 GLN A C 1
ATOM 903 O O . GLN A 1 113 ? -3.698 8.339 11.872 1.00 96.06 113 GLN A O 1
ATOM 908 N N . ASP A 1 114 ? -5.206 6.9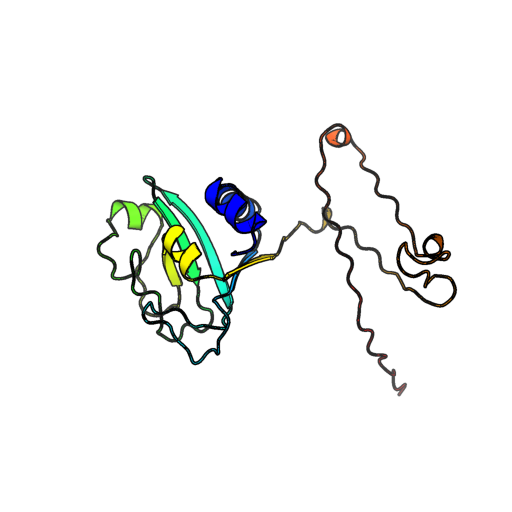60 12.799 1.00 97.25 114 ASP A N 1
ATOM 909 C CA . ASP A 1 114 ? -4.226 6.233 13.613 1.00 97.25 114 ASP A CA 1
ATOM 910 C C . ASP A 1 114 ? -3.209 5.507 12.728 1.00 97.25 114 ASP A C 1
ATOM 912 O O . ASP A 1 114 ? -2.003 5.565 12.975 1.00 97.25 114 ASP A O 1
ATOM 916 N N . PHE A 1 115 ? -3.654 4.914 11.618 1.00 97.25 115 PHE A N 1
ATOM 917 C CA . PHE A 1 115 ? -2.745 4.298 10.654 1.00 97.25 115 PHE A CA 1
ATOM 918 C C . PHE A 1 115 ? -1.689 5.286 10.132 1.00 97.25 115 PHE A C 1
ATOM 920 O O . PHE A 1 115 ? -0.506 4.950 10.044 1.00 97.25 115 PHE A O 1
ATOM 927 N N . GLN A 1 116 ? -2.087 6.520 9.811 1.00 94.50 116 GLN A N 1
ATOM 928 C CA . GLN A 1 116 ? -1.170 7.563 9.337 1.00 94.50 116 GLN A CA 1
ATOM 929 C C . GLN A 1 116 ? -0.125 7.962 10.388 1.00 94.50 116 GLN A C 1
ATOM 931 O O . GLN A 1 116 ? 0.992 8.345 10.024 1.00 94.50 116 GLN A O 1
ATOM 936 N N . VAL A 1 117 ? -0.482 7.881 11.673 1.00 93.88 117 VAL A N 1
ATOM 937 C CA . VAL A 1 117 ? 0.410 8.172 12.803 1.00 93.88 117 VAL A CA 1
ATOM 938 C C . VAL A 1 117 ? 1.388 7.020 13.033 1.00 93.88 117 VAL A C 1
ATOM 940 O O . VAL A 1 117 ? 2.591 7.252 13.182 1.00 93.88 117 VAL A O 1
ATOM 943 N N . HIS A 1 118 ? 0.883 5.785 13.034 1.00 95.25 118 HIS A N 1
ATOM 944 C CA . HIS A 1 118 ? 1.620 4.608 13.491 1.00 95.25 118 HIS A CA 1
ATOM 945 C C . HIS A 1 118 ? 2.382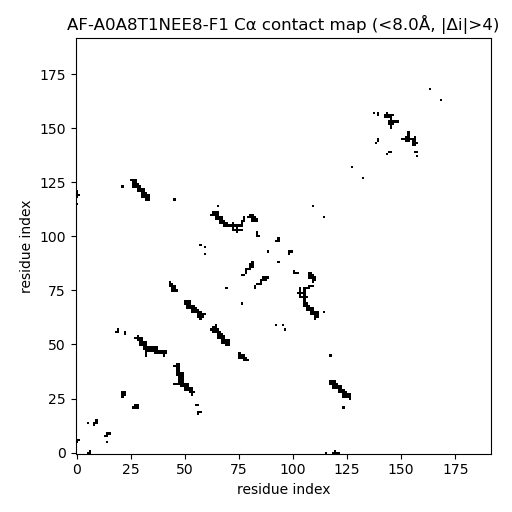 3.861 12.398 1.00 95.25 118 HIS A C 1
ATOM 947 O O . HIS A 1 118 ? 3.309 3.123 12.723 1.00 95.25 118 HIS A O 1
ATOM 953 N N . PHE A 1 119 ? 2.054 4.055 11.120 1.00 95.44 119 PHE A N 1
ATOM 954 C CA . PHE A 1 119 ? 2.746 3.411 10.006 1.00 95.44 119 PHE A CA 1
ATOM 955 C C . PHE A 1 119 ? 3.561 4.409 9.191 1.00 95.44 119 PHE A C 1
ATOM 957 O O . PHE A 1 119 ? 3.361 5.626 9.211 1.00 95.44 119 PHE A O 1
ATOM 964 N N . ARG A 1 120 ? 4.540 3.892 8.448 1.00 93.31 120 ARG A N 1
ATOM 965 C CA . ARG A 1 120 ? 5.498 4.702 7.691 1.00 93.31 120 ARG A CA 1
ATOM 966 C C . ARG A 1 120 ? 5.392 4.509 6.191 1.00 93.31 120 ARG A C 1
ATOM 968 O O . ARG A 1 120 ? 5.556 5.484 5.443 1.00 93.31 120 ARG A O 1
ATOM 975 N N . SER A 1 121 ? 5.094 3.288 5.777 1.00 93.56 121 SER A N 1
ATOM 976 C CA . SER A 1 121 ? 5.144 2.852 4.387 1.00 93.56 121 SER A CA 1
ATOM 977 C C . SER A 1 121 ? 3.911 2.033 4.047 1.00 93.56 121 SER A C 1
ATOM 979 O O . SER A 1 121 ? 3.392 1.317 4.897 1.00 93.56 121 SER A O 1
ATOM 981 N N . ILE A 1 122 ? 3.471 2.140 2.797 1.00 95.62 122 ILE A N 1
ATOM 982 C CA . ILE A 1 122 ? 2.479 1.255 2.192 1.00 95.62 122 ILE A CA 1
ATOM 983 C C . ILE A 1 122 ? 3.178 0.585 1.017 1.00 95.62 122 ILE A C 1
ATOM 985 O O . ILE A 1 122 ? 3.804 1.262 0.200 1.00 95.62 122 ILE A O 1
ATOM 989 N N . TYR A 1 123 ? 3.064 -0.732 0.941 1.00 94.81 123 TYR A N 1
ATOM 990 C CA . TYR A 1 123 ? 3.580 -1.546 -0.148 1.00 94.81 123 TYR A CA 1
ATOM 991 C C . TYR A 1 123 ? 2.397 -2.076 -0.944 1.00 94.81 123 TYR A C 1
ATOM 993 O O . TYR A 1 123 ? 1.434 -2.566 -0.361 1.00 94.81 123 TYR A O 1
ATOM 1001 N N . VAL A 1 124 ? 2.452 -1.980 -2.269 1.00 94.31 124 VAL A N 1
ATOM 1002 C CA . VAL A 1 124 ? 1.382 -2.471 -3.144 1.00 94.31 124 VAL A CA 1
ATOM 1003 C C . VAL A 1 124 ? 1.986 -3.471 -4.111 1.00 94.31 124 VAL A C 1
ATOM 1005 O O . VAL A 1 124 ? 2.828 -3.112 -4.932 1.00 94.31 124 VAL A O 1
ATOM 1008 N N . CYS A 1 125 ? 1.541 -4.718 -4.022 1.00 92.50 125 CYS A N 1
ATOM 1009 C CA . CYS A 1 125 ? 1.851 -5.746 -5.000 1.00 92.50 125 CYS A CA 1
ATOM 1010 C C . CYS A 1 125 ? 0.663 -5.864 -5.955 1.00 92.50 125 CYS A C 1
ATOM 1012 O O . CYS A 1 125 ? -0.421 -6.330 -5.591 1.00 92.50 125 CYS A O 1
ATOM 1014 N N . ARG A 1 126 ? 0.871 -5.371 -7.178 1.00 90.12 126 ARG A N 1
ATOM 1015 C CA . ARG A 1 126 ? -0.135 -5.409 -8.237 1.00 90.12 126 ARG A CA 1
ATOM 1016 C C . ARG A 1 126 ? -0.149 -6.796 -8.856 1.00 90.12 126 ARG A C 1
ATOM 1018 O O . ARG A 1 126 ? 0.876 -7.268 -9.345 1.00 90.12 126 ARG A O 1
ATOM 1025 N N . VAL A 1 127 ? -1.310 -7.431 -8.842 1.00 87.88 127 VAL A N 1
ATOM 1026 C CA . VAL A 1 127 ? -1.504 -8.762 -9.410 1.00 87.88 127 VAL A CA 1
ATOM 1027 C C . VAL A 1 127 ? -2.369 -8.599 -10.645 1.00 87.88 127 VAL A C 1
ATOM 1029 O O . VAL A 1 127 ? -3.560 -8.342 -10.541 1.00 87.88 127 VAL A O 1
ATOM 1032 N N . TYR A 1 128 ? -1.752 -8.726 -11.815 1.00 86.50 128 TYR A N 1
ATOM 1033 C CA . TYR A 1 128 ? -2.478 -8.717 -13.082 1.00 86.50 128 TYR A CA 1
ATOM 1034 C C . TYR A 1 128 ? -2.779 -10.143 -13.537 1.00 86.50 128 TYR A C 1
ATOM 1036 O O . TYR A 1 128 ? -1.943 -11.022 -13.295 1.00 86.50 128 TYR A O 1
ATOM 1044 N N . PRO A 1 129 ? -3.903 -10.391 -14.215 1.00 86.56 129 PRO A N 1
ATOM 1045 C CA . PRO A 1 129 ? -4.132 -11.653 -14.904 1.00 86.56 129 PRO A CA 1
ATOM 1046 C C . PRO A 1 129 ? -2.994 -11.979 -15.895 1.00 86.56 129 PRO A C 1
ATOM 1048 O O . PRO A 1 129 ? -2.383 -11.046 -16.431 1.00 86.56 129 PRO A O 1
ATOM 1051 N N . PRO A 1 130 ? -2.649 -13.261 -16.126 1.00 86.56 130 PRO A N 1
ATOM 1052 C CA . PRO A 1 130 ? -1.572 -13.647 -17.044 1.00 86.56 130 PRO A CA 1
ATOM 1053 C C . PRO A 1 130 ? -1.697 -13.044 -18.450 1.00 86.56 130 PRO A C 1
ATOM 1055 O O . PRO A 1 130 ? -0.690 -12.659 -19.033 1.00 86.56 130 PRO A O 1
ATOM 1058 N N . GLU A 1 131 ? -2.916 -12.888 -18.961 1.00 86.38 131 GLU A N 1
ATOM 1059 C CA . GLU A 1 131 ? -3.229 -12.303 -20.269 1.00 86.38 131 GLU A CA 1
ATOM 1060 C C . GLU A 1 131 ? -2.855 -10.817 -20.398 1.00 86.38 131 GLU A C 1
ATOM 1062 O O . GLU A 1 131 ? -2.687 -10.312 -21.504 1.00 86.38 131 GLU A O 1
ATOM 1067 N N . MET A 1 132 ? -2.678 -10.114 -19.276 1.00 84.56 132 MET A N 1
ATOM 1068 C CA . MET A 1 132 ? -2.217 -8.722 -19.250 1.00 84.56 132 MET A CA 1
ATOM 1069 C C . MET A 1 132 ? -0.695 -8.604 -19.083 1.00 84.56 132 MET A C 1
ATOM 1071 O O . MET A 1 132 ? -0.164 -7.494 -19.016 1.00 84.56 132 MET A O 1
ATOM 1075 N N . ARG A 1 133 ? 0.030 -9.727 -18.973 1.00 87.00 133 ARG A N 1
ATOM 1076 C CA . ARG A 1 133 ? 1.473 -9.742 -18.708 1.00 87.00 133 ARG A CA 1
ATOM 1077 C C . ARG A 1 133 ? 2.255 -10.046 -19.979 1.00 87.00 133 ARG A C 1
ATOM 1079 O O . ARG A 1 133 ? 2.272 -11.173 -20.459 1.00 87.00 133 ARG A O 1
ATOM 1086 N N . TYR A 1 134 ? 2.999 -9.050 -20.444 1.00 88.12 134 TYR A N 1
ATOM 1087 C CA . TYR A 1 134 ? 4.003 -9.208 -21.491 1.00 88.12 134 TYR A CA 1
ATOM 1088 C C . TYR A 1 134 ? 5.388 -9.143 -20.852 1.00 88.12 134 TYR A C 1
ATOM 1090 O O . TYR A 1 134 ? 5.723 -8.160 -20.190 1.00 88.12 134 TYR A O 1
ATOM 1098 N N . ALA A 1 135 ? 6.181 -10.201 -21.016 1.00 88.88 135 ALA A N 1
ATOM 1099 C CA . ALA A 1 135 ? 7.524 -10.294 -20.459 1.00 88.88 135 ALA A CA 1
ATOM 1100 C C . ALA A 1 135 ? 8.538 -10.544 -21.575 1.00 88.88 135 ALA A C 1
ATOM 1102 O O . ALA A 1 135 ? 8.376 -11.457 -22.382 1.00 88.88 135 ALA A O 1
ATOM 1103 N N . PHE A 1 136 ? 9.604 -9.748 -21.578 1.00 90.38 136 PHE A N 1
ATOM 1104 C CA . PHE A 1 136 ? 10.726 -9.890 -22.496 1.00 90.38 136 PHE A CA 1
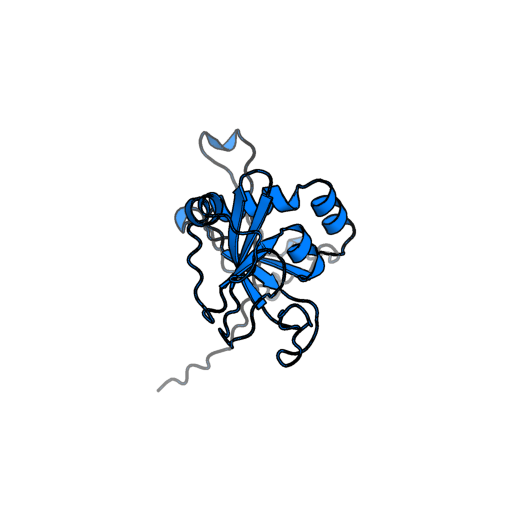ATOM 1105 C C . PHE A 1 136 ? 11.992 -10.134 -21.682 1.00 90.38 136 PHE A C 1
ATOM 1107 O O . PHE A 1 136 ? 12.271 -9.413 -20.724 1.00 90.38 136 PHE A O 1
ATOM 1114 N N . GLN A 1 137 ? 12.753 -11.158 -22.054 1.00 90.75 137 GLN A N 1
ATOM 1115 C CA . GLN A 1 137 ? 14.069 -11.413 -21.480 1.00 90.75 137 GLN A CA 1
ATOM 1116 C C . GLN A 1 137 ? 15.138 -10.845 -22.410 1.00 90.75 137 GLN A C 1
ATOM 1118 O O . GLN A 1 137 ? 15.061 -10.995 -23.627 1.00 90.75 137 GLN A O 1
ATOM 1123 N N . GLY A 1 138 ? 16.137 -10.189 -21.828 1.00 90.06 138 GLY A N 1
ATOM 1124 C CA . GLY A 1 138 ? 17.241 -9.580 -22.557 1.00 90.06 138 GLY A CA 1
ATOM 1125 C C . GLY A 1 138 ? 18.494 -9.495 -21.696 1.00 90.06 138 GLY A C 1
ATOM 1126 O O . GLY A 1 138 ? 18.488 -9.869 -20.523 1.00 90.06 138 GLY A O 1
ATOM 1127 N N . GLN A 1 139 ? 19.577 -9.002 -22.290 1.00 92.19 139 GLN A N 1
ATOM 1128 C CA . GLN A 1 139 ? 20.850 -8.801 -21.605 1.00 92.19 139 GLN A CA 1
ATOM 1129 C C . GLN A 1 139 ? 21.579 -7.569 -22.148 1.00 92.19 139 GLN A C 1
ATOM 1131 O O . GLN A 1 139 ? 21.524 -7.271 -23.345 1.00 92.19 139 GLN A O 1
ATOM 1136 N N . TRP A 1 140 ? 22.329 -6.907 -21.271 1.00 93.31 140 TRP A N 1
ATOM 1137 C CA . TRP A 1 140 ? 23.304 -5.881 -21.634 1.00 93.31 140 TRP A CA 1
ATOM 1138 C C . TRP A 1 140 ? 24.695 -6.510 -21.655 1.00 93.31 140 TRP A C 1
ATOM 1140 O O . TRP A 1 140 ? 25.216 -6.898 -20.610 1.00 93.31 140 TRP A O 1
ATOM 1150 N N . ARG A 1 141 ? 25.293 -6.663 -22.842 1.00 93.06 141 ARG A N 1
ATOM 1151 C CA . ARG A 1 141 ? 26.636 -7.237 -22.999 1.00 93.06 141 ARG A CA 1
ATOM 1152 C C . ARG A 1 141 ? 27.336 -6.666 -24.227 1.00 93.06 141 ARG A C 1
ATOM 1154 O O . ARG A 1 141 ? 26.793 -6.709 -25.328 1.00 93.06 141 ARG A O 1
ATOM 1161 N N . GLY A 1 142 ? 28.577 -6.212 -24.050 1.00 94.19 142 GLY A N 1
ATOM 1162 C CA . GLY A 1 142 ? 29.372 -5.649 -25.143 1.00 94.19 142 GLY A CA 1
ATOM 1163 C C . GLY A 1 142 ? 28.646 -4.465 -25.779 1.00 94.19 142 GLY A C 1
ATOM 1164 O O . GLY A 1 142 ? 28.287 -3.529 -25.074 1.00 94.19 142 GLY A O 1
ATOM 1165 N N . TYR A 1 143 ? 28.373 -4.551 -27.084 1.00 93.44 143 TYR A N 1
ATOM 1166 C CA . TYR A 1 143 ? 27.687 -3.503 -27.848 1.00 93.44 143 TYR A CA 1
ATOM 1167 C C . TYR A 1 143 ? 26.325 -3.104 -27.264 1.00 93.44 143 TYR A C 1
ATOM 1169 O O . TYR A 1 143 ? 25.973 -1.934 -27.300 1.00 93.44 143 TYR A O 1
ATOM 1177 N N . SER A 1 144 ? 25.564 -4.039 -26.682 1.00 94.38 144 SER A N 1
ATOM 1178 C CA . SER A 1 144 ? 24.249 -3.692 -26.134 1.00 94.38 144 SER A CA 1
ATOM 1179 C C . SER A 1 144 ? 24.310 -2.999 -24.773 1.00 94.38 144 SER A C 1
ATOM 1181 O O . SER A 1 144 ? 23.274 -2.559 -24.299 1.00 94.38 144 SER A O 1
ATOM 1183 N N . ALA A 1 145 ? 25.478 -2.888 -24.126 1.00 95.75 145 ALA A N 1
ATOM 1184 C CA . ALA A 1 145 ? 25.642 -2.269 -22.808 1.00 95.75 145 ALA A CA 1
ATOM 1185 C C . ALA A 1 145 ? 25.882 -0.749 -22.911 1.00 95.75 145 ALA A C 1
ATOM 1187 O O . ALA A 1 145 ? 26.932 -0.241 -22.525 1.00 95.75 145 ALA A O 1
ATOM 1188 N N . GLY A 1 146 ? 24.893 -0.030 -23.444 1.00 96.00 146 GLY A N 1
ATOM 1189 C CA . GLY A 1 146 ? 25.009 1.382 -23.825 1.00 96.00 146 GLY A CA 1
ATOM 1190 C C . GLY A 1 146 ? 24.970 2.411 -22.687 1.00 96.00 146 GLY A C 1
ATOM 1191 O O . GLY A 1 146 ? 25.203 3.587 -22.936 1.00 96.00 146 GLY A O 1
ATOM 1192 N N . GLY A 1 147 ? 24.662 2.012 -21.449 1.00 95.00 147 GLY A N 1
ATOM 1193 C CA . GLY A 1 147 ? 24.535 2.942 -20.314 1.00 95.00 147 GLY A CA 1
ATOM 1194 C C . GLY A 1 147 ? 23.220 3.740 -20.300 1.00 95.00 147 GLY A C 1
ATOM 1195 O O . GLY A 1 147 ? 22.289 3.432 -21.047 1.00 95.00 147 GLY A O 1
ATOM 1196 N N . CYS A 1 148 ? 23.114 4.726 -19.400 1.00 94.56 148 CYS A N 1
ATOM 1197 C CA . CYS A 1 148 ? 21.976 5.657 -19.328 1.00 94.56 148 CYS A CA 1
ATOM 1198 C C . CYS A 1 148 ? 22.096 6.783 -20.371 1.00 94.56 148 CYS A C 1
ATOM 1200 O O . CYS A 1 148 ? 23.068 6.843 -21.116 1.00 94.56 148 CYS A O 1
ATOM 1202 N N . GLN A 1 149 ? 21.114 7.692 -20.413 1.00 94.06 149 GLN A N 1
ATOM 1203 C CA . GLN A 1 149 ? 21.038 8.789 -21.395 1.00 94.06 149 GLN A CA 1
ATOM 1204 C C . GLN A 1 149 ? 22.234 9.760 -21.367 1.00 94.06 149 GLN A C 1
ATOM 1206 O O . GLN A 1 149 ? 22.400 10.531 -22.306 1.00 94.06 149 GLN A O 1
ATOM 1211 N N . ASP A 1 150 ? 23.081 9.687 -20.339 1.00 96.06 150 ASP A N 1
ATOM 1212 C CA . ASP A 1 150 ? 24.303 10.487 -20.212 1.00 96.06 150 ASP A CA 1
ATOM 1213 C C . ASP A 1 150 ? 25.470 9.962 -21.079 1.00 96.06 150 ASP A C 1
ATOM 1215 O O . ASP A 1 150 ? 26.499 10.625 -21.193 1.00 96.06 150 ASP A O 1
ATOM 1219 N N . TYR A 1 151 ? 25.335 8.779 -21.693 1.00 96.00 151 TYR A N 1
ATOM 1220 C CA . TYR A 1 151 ? 26.364 8.143 -22.525 1.00 96.00 151 TYR A CA 1
ATOM 1221 C C . TYR A 1 151 ? 25.979 8.165 -24.003 1.00 96.00 151 TYR A C 1
ATOM 1223 O O . TYR A 1 151 ? 24.858 7.810 -24.352 1.00 96.00 151 TYR A O 1
ATOM 1231 N N . GLU A 1 152 ? 26.919 8.467 -24.905 1.00 96.38 152 GLU A N 1
ATOM 1232 C CA . GLU A 1 152 ? 26.651 8.485 -26.355 1.00 96.38 152 GLU A CA 1
ATOM 1233 C C . GLU A 1 152 ? 26.120 7.146 -26.884 1.00 96.38 152 GLU A C 1
ATOM 1235 O O . GLU A 1 152 ? 25.328 7.121 -27.822 1.00 96.38 152 GLU A O 1
ATOM 1240 N N . THR A 1 153 ? 26.496 6.030 -26.258 1.00 97.00 153 THR A N 1
ATOM 1241 C CA . THR A 1 153 ? 26.104 4.669 -26.641 1.00 97.00 153 THR A CA 1
ATOM 1242 C C . THR A 1 153 ? 24.721 4.247 -26.133 1.00 97.00 153 THR A C 1
ATOM 1244 O O . THR A 1 153 ? 24.303 3.128 -26.424 1.00 97.00 153 THR A O 1
ATOM 1247 N N . TRP A 1 154 ? 23.955 5.107 -25.445 1.00 96.75 154 TRP A N 1
ATOM 1248 C CA . TRP A 1 154 ? 22.661 4.738 -24.840 1.00 96.75 154 TRP A CA 1
ATOM 1249 C C . TRP A 1 154 ? 21.658 4.145 -25.843 1.00 96.75 154 TRP A C 1
ATOM 1251 O O . TRP A 1 154 ? 20.864 3.265 -25.504 1.00 96.75 154 TRP A O 1
ATOM 1261 N N . HIS A 1 155 ? 21.710 4.597 -27.095 1.00 95.75 155 HIS A N 1
ATOM 1262 C CA . HIS A 1 155 ? 20.849 4.139 -28.184 1.00 95.75 155 HIS A CA 1
ATOM 1263 C C . HIS A 1 155 ? 21.122 2.680 -28.602 1.00 95.75 155 HIS A C 1
ATOM 1265 O O . HIS A 1 155 ? 20.294 2.073 -29.279 1.00 95.75 155 HIS A O 1
ATOM 1271 N N . GLN A 1 156 ? 22.258 2.109 -28.185 1.00 97.00 156 GLN A N 1
ATOM 1272 C CA . GLN A 1 156 ? 22.653 0.722 -28.453 1.00 97.00 156 GLN A CA 1
ATOM 1273 C C . GLN A 1 156 ? 22.001 -0.280 -27.485 1.00 97.00 156 GLN A C 1
ATOM 1275 O O . GLN A 1 156 ? 22.054 -1.489 -27.721 1.00 97.00 156 GLN A O 1
ATOM 1280 N N . ASN A 1 157 ? 21.373 0.195 -26.401 1.00 97.12 157 ASN A N 1
ATOM 1281 C CA . ASN A 1 157 ? 20.586 -0.662 -25.515 1.00 97.12 157 ASN A CA 1
ATOM 1282 C C . ASN A 1 157 ? 19.426 -1.337 -26.281 1.00 97.12 157 ASN A C 1
ATOM 1284 O O . ASN A 1 157 ? 18.905 -0.755 -27.235 1.00 97.12 157 ASN A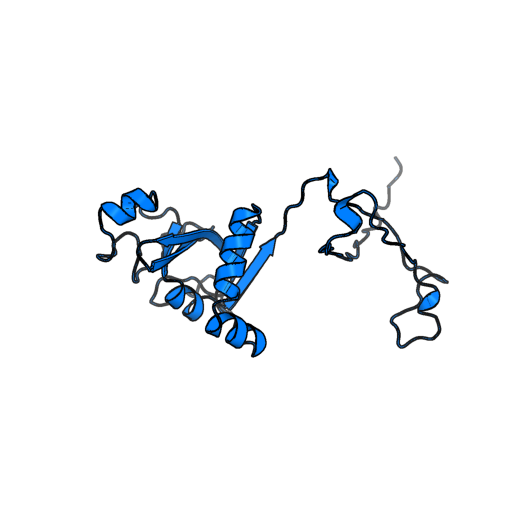 O 1
ATOM 1288 N N . PRO A 1 158 ? 18.960 -2.529 -25.854 1.00 95.50 158 PRO A N 1
ATOM 1289 C CA . PRO A 1 158 ? 17.772 -3.154 -26.431 1.00 95.50 158 PRO A CA 1
ATOM 1290 C C . PRO A 1 158 ? 16.548 -2.229 -26.371 1.00 95.50 158 PRO A C 1
ATOM 1292 O O . PRO A 1 158 ? 16.241 -1.667 -25.319 1.00 95.50 158 PRO A O 1
ATOM 1295 N N . GLN A 1 159 ? 15.838 -2.098 -27.492 1.00 94.12 159 GLN A N 1
ATOM 1296 C CA . GLN A 1 159 ? 14.656 -1.243 -27.629 1.00 94.12 159 GLN A CA 1
ATOM 1297 C C . GLN A 1 159 ? 13.406 -2.101 -27.842 1.00 94.12 159 GLN A C 1
ATOM 1299 O O . GLN A 1 159 ? 13.448 -3.105 -28.553 1.00 94.12 159 GLN A O 1
ATOM 1304 N N . PHE A 1 160 ? 12.287 -1.696 -27.240 1.00 92.69 160 PHE A N 1
ATOM 1305 C CA . PHE A 1 160 ? 11.016 -2.417 -27.306 1.00 92.69 160 PHE A CA 1
ATOM 1306 C C . PHE A 1 160 ? 9.899 -1.463 -27.727 1.00 92.69 160 PHE A C 1
ATOM 1308 O O . PHE A 1 160 ? 9.770 -0.371 -27.174 1.00 92.69 160 PHE A O 1
ATOM 1315 N N . LEU A 1 161 ? 9.084 -1.883 -28.697 1.00 92.44 161 LEU A N 1
ATOM 1316 C CA . LEU A 1 161 ? 7.921 -1.129 -29.155 1.00 92.44 161 LEU A CA 1
ATOM 1317 C C . LEU A 1 161 ? 6.687 -1.526 -28.341 1.00 92.44 161 LEU A C 1
ATOM 1319 O O . LEU A 1 161 ? 6.325 -2.700 -28.284 1.00 92.44 161 LEU A O 1
ATOM 1323 N N . LEU A 1 162 ? 6.016 -0.535 -27.757 1.00 90.19 162 LEU A N 1
ATOM 1324 C CA . LEU A 1 162 ? 4.714 -0.697 -27.120 1.00 90.19 162 LEU A CA 1
ATOM 1325 C C . LEU A 1 162 ? 3.631 -0.178 -28.067 1.00 90.19 162 LEU A C 1
ATOM 1327 O O . LEU A 1 162 ? 3.638 0.996 -28.429 1.00 90.19 162 LEU A O 1
ATOM 1331 N N . MET A 1 163 ? 2.696 -1.046 -28.447 1.00 89.50 163 MET A N 1
ATOM 1332 C CA . MET A 1 163 ? 1.602 -0.703 -29.353 1.00 89.50 163 MET A CA 1
ATOM 1333 C C . MET A 1 163 ? 0.266 -1.113 -28.735 1.00 89.50 163 MET A C 1
ATOM 1335 O O . MET A 1 163 ? 0.051 -2.285 -28.431 1.00 89.50 163 MET A O 1
ATOM 1339 N N . ALA A 1 164 ? -0.632 -0.145 -28.561 1.00 87.69 164 ALA A N 1
ATOM 1340 C CA . ALA A 1 164 ? -2.026 -0.408 -28.227 1.00 87.69 164 ALA A CA 1
ATOM 1341 C C . ALA A 1 164 ? -2.799 -0.740 -29.509 1.00 87.69 164 ALA A C 1
ATOM 1343 O O . ALA A 1 164 ? -2.638 -0.066 -30.525 1.00 87.69 164 ALA A O 1
ATOM 1344 N N . THR A 1 165 ? -3.627 -1.779 -29.468 1.00 87.81 165 THR A N 1
ATOM 1345 C CA . THR A 1 165 ? -4.432 -2.227 -30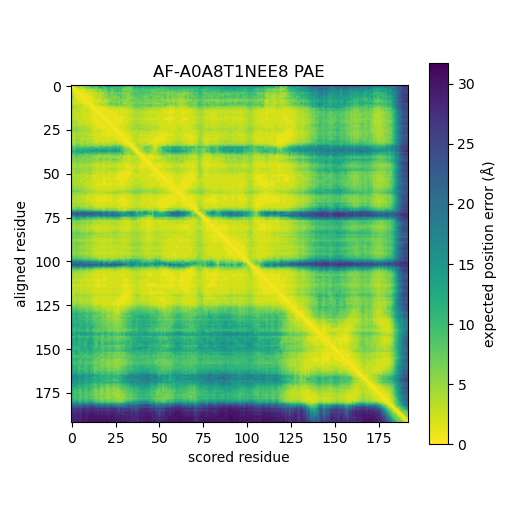.613 1.00 87.81 165 THR A CA 1
ATOM 1346 C C . THR A 1 165 ? -5.868 -2.506 -30.173 1.00 87.81 165 THR A C 1
ATOM 1348 O O . THR A 1 165 ? -6.136 -2.639 -28.980 1.00 87.81 165 THR A O 1
ATOM 1351 N N . GLY A 1 166 ? -6.793 -2.585 -31.132 1.00 87.88 166 GLY A N 1
ATOM 1352 C CA . GLY A 1 166 ? -8.214 -2.826 -30.870 1.00 87.88 166 GLY A CA 1
ATOM 1353 C C . GLY A 1 166 ? -9.030 -1.550 -30.646 1.00 87.88 166 GLY A C 1
ATOM 1354 O O . GLY A 1 166 ? -8.501 -0.440 -30.678 1.00 87.88 166 GLY A O 1
ATOM 1355 N N . SER A 1 167 ? -10.339 -1.720 -30.440 1.00 85.62 167 SER A N 1
ATOM 1356 C CA . SER A 1 167 ? -11.289 -0.615 -30.229 1.00 85.62 167 SER A CA 1
ATOM 1357 C C . SER A 1 167 ? -10.947 0.236 -29.012 1.00 85.62 167 SER A C 1
ATOM 1359 O O . SER A 1 167 ? -11.196 1.435 -29.011 1.00 85.62 167 SER A O 1
ATOM 1361 N N . ASP A 1 168 ? -10.335 -0.370 -27.997 1.00 81.38 168 ASP A N 1
ATOM 1362 C CA . ASP A 1 168 ? -10.066 0.299 -26.727 1.00 81.38 168 ASP A CA 1
ATOM 1363 C C . ASP A 1 168 ? -8.811 1.184 -26.780 1.00 81.38 168 ASP A C 1
ATOM 1365 O O . ASP A 1 168 ? -8.584 1.998 -25.886 1.00 81.38 168 ASP A O 1
ATOM 1369 N N . ALA A 1 169 ? -8.025 1.092 -27.860 1.00 86.88 169 ALA A N 1
ATOM 1370 C CA . ALA A 1 169 ? -6.850 1.931 -28.084 1.00 86.88 169 ALA A CA 1
ATOM 1371 C C . ALA A 1 169 ? -7.188 3.425 -28.254 1.00 86.88 169 ALA A C 1
ATOM 1373 O O . ALA A 1 169 ? -6.290 4.262 -28.189 1.00 86.88 169 ALA A O 1
ATOM 1374 N N . SER A 1 170 ? -8.465 3.777 -28.447 1.00 87.19 170 SER A N 1
ATOM 1375 C CA . SER A 1 170 ? -8.925 5.170 -28.480 1.00 87.19 170 SER A CA 1
ATOM 1376 C C . SER A 1 170 ? -9.083 5.808 -27.096 1.00 87.19 170 SER A C 1
ATOM 1378 O O . SER A 1 170 ? -9.303 7.016 -27.012 1.00 87.19 170 SER A O 1
ATOM 1380 N N . PHE A 1 171 ? -9.005 5.029 -26.014 1.00 90.00 171 PHE A N 1
ATOM 1381 C CA . PHE A 1 171 ? -9.119 5.531 -24.644 1.00 90.00 171 PHE A CA 1
ATOM 1382 C C . PHE A 1 171 ? -7.745 5.633 -23.968 1.00 90.00 171 PHE A C 1
ATOM 1384 O O . PHE A 1 171 ? -6.799 4.960 -24.377 1.00 90.00 171 PHE A O 1
ATOM 1391 N N . PRO A 1 172 ? -7.598 6.454 -22.910 1.00 88.50 172 PRO A N 1
ATOM 1392 C CA . PRO A 1 172 ? -6.380 6.464 -22.108 1.00 88.50 172 PRO A CA 1
ATOM 1393 C C . PRO A 1 172 ? -6.071 5.077 -21.527 1.00 88.50 172 PRO A C 1
ATOM 1395 O O . PRO A 1 172 ? -6.865 4.521 -20.769 1.00 88.50 172 PRO A O 1
ATOM 1398 N N . ILE A 1 173 ? -4.889 4.544 -21.844 1.00 85.44 173 ILE A N 1
ATOM 1399 C CA . ILE A 1 173 ? -4.404 3.259 -21.328 1.00 85.44 173 ILE A CA 1
ATOM 1400 C C . ILE A 1 173 ? -3.323 3.519 -20.281 1.00 85.44 173 ILE A C 1
ATOM 1402 O O . ILE A 1 173 ? -2.336 4.212 -20.529 1.00 85.44 173 ILE A O 1
ATOM 1406 N N . HIS A 1 174 ? -3.488 2.923 -19.102 1.00 84.75 174 HIS A N 1
ATOM 1407 C CA . HIS A 1 174 ? -2.464 2.932 -18.065 1.00 84.75 174 HIS A CA 1
ATOM 1408 C C . HIS A 1 174 ? -1.577 1.695 -18.200 1.00 84.75 174 HIS A C 1
ATOM 1410 O O . HIS A 1 174 ? -2.029 0.577 -17.963 1.00 84.75 174 HIS A O 1
ATOM 1416 N N . VAL A 1 175 ? -0.305 1.900 -18.541 1.00 86.75 175 VAL A N 1
ATOM 1417 C CA . VAL A 1 175 ? 0.682 0.821 -18.672 1.00 86.75 175 VAL A CA 1
ATOM 1418 C C . VAL A 1 175 ? 1.666 0.872 -17.510 1.00 86.75 175 VAL A C 1
ATOM 1420 O O . VAL A 1 175 ? 2.177 1.932 -17.154 1.00 86.75 175 VAL A O 1
ATOM 1423 N N . PHE A 1 176 ? 1.940 -0.291 -16.922 1.00 87.00 176 PHE A N 1
ATOM 1424 C CA . PHE A 1 176 ? 2.949 -0.452 -15.882 1.00 87.00 176 PHE A CA 1
ATOM 1425 C C . PHE A 1 176 ? 4.126 -1.243 -16.436 1.00 87.00 176 PHE A C 1
ATOM 1427 O O . PHE A 1 176 ? 3.987 -2.413 -16.779 1.00 87.00 176 PHE A O 1
ATOM 1434 N N . ILE A 1 177 ? 5.288 -0.597 -16.497 1.00 89.88 177 ILE A N 1
ATOM 1435 C CA . ILE A 1 177 ? 6.533 -1.210 -16.959 1.00 89.88 177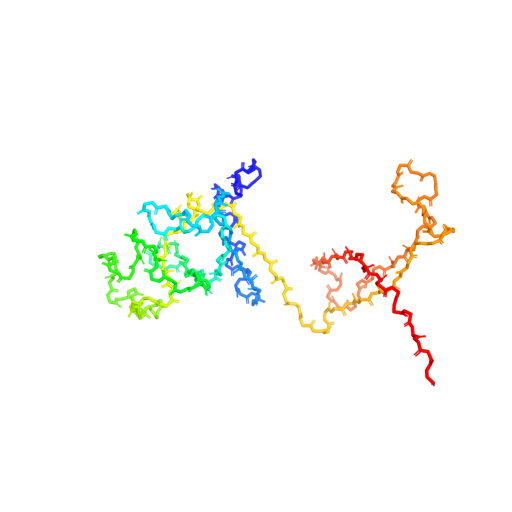 ILE A CA 1
ATOM 1436 C C . ILE A 1 177 ? 7.413 -1.454 -15.739 1.00 89.88 177 ILE A C 1
ATOM 1438 O O . ILE A 1 177 ? 7.606 -0.566 -14.911 1.00 89.88 177 ILE A O 1
ATOM 1442 N N . THR A 1 178 ? 7.923 -2.674 -15.601 1.00 89.62 178 THR A N 1
ATOM 1443 C CA . THR A 1 178 ? 8.901 -3.031 -14.569 1.00 89.62 178 THR A CA 1
ATOM 1444 C C . THR A 1 178 ? 10.109 -3.649 -15.250 1.00 89.62 178 THR A C 1
ATOM 1446 O O . THR A 1 178 ? 9.968 -4.588 -16.028 1.00 89.62 178 THR A O 1
ATOM 1449 N N . LEU A 1 179 ? 11.291 -3.113 -14.954 1.00 91.44 179 LEU A N 1
ATOM 1450 C CA . LEU A 1 179 ? 12.569 -3.632 -15.422 1.00 91.44 179 LEU A CA 1
ATOM 1451 C C . LEU A 1 179 ? 13.267 -4.316 -14.249 1.00 91.44 179 LEU A C 1
ATOM 1453 O O . LEU A 1 179 ? 13.568 -3.671 -13.246 1.00 91.44 179 LEU A O 1
ATOM 1457 N N . THR A 1 180 ? 13.501 -5.620 -14.362 1.00 90.38 180 THR A N 1
ATOM 1458 C CA . THR A 1 180 ? 14.155 -6.421 -13.319 1.00 90.38 180 THR A CA 1
ATOM 1459 C C . THR A 1 180 ? 15.464 -6.993 -13.837 1.00 90.38 180 THR A C 1
ATOM 1461 O O . THR A 1 180 ? 15.480 -7.642 -14.882 1.00 90.38 180 THR A O 1
ATOM 1464 N N . GLN A 1 181 ? 16.549 -6.814 -13.088 1.00 90.38 181 GLN A N 1
ATOM 1465 C CA . GLN A 1 181 ? 17.817 -7.474 -13.376 1.00 90.38 181 GLN A CA 1
ATOM 1466 C C . GLN A 1 181 ? 17.846 -8.843 -12.690 1.00 90.38 181 GLN A C 1
ATOM 1468 O O . GLN A 1 181 ? 17.783 -8.935 -11.465 1.00 90.38 181 GLN A O 1
ATOM 1473 N N . GLY A 1 182 ? 17.939 -9.912 -13.480 1.00 82.06 182 GLY A N 1
ATOM 1474 C CA . GLY A 1 182 ? 18.191 -11.244 -12.944 1.00 82.06 182 GLY A CA 1
ATOM 1475 C C . GLY A 1 182 ? 19.641 -11.368 -12.481 1.00 82.06 182 GLY A C 1
ATOM 1476 O O . GLY A 1 182 ? 20.561 -11.053 -13.234 1.00 82.06 182 GLY A O 1
ATOM 1477 N N . VAL A 1 183 ? 19.857 -11.864 -11.263 1.00 72.44 183 VAL A N 1
ATOM 1478 C CA . VAL A 1 183 ? 21.181 -12.318 -10.819 1.00 72.44 183 VAL A CA 1
ATOM 1479 C C . VAL A 1 183 ? 21.343 -13.750 -11.319 1.00 72.44 183 VAL A C 1
ATOM 1481 O O . VAL A 1 183 ? 20.867 -14.704 -10.705 1.00 72.44 183 VAL A O 1
ATOM 1484 N N . GLY A 1 184 ? 21.933 -13.910 -12.501 1.00 59.53 184 GLY A N 1
ATOM 1485 C CA . GLY A 1 184 ? 22.305 -15.228 -12.995 1.00 59.53 184 GLY A CA 1
ATOM 1486 C C . GLY A 1 184 ? 23.442 -15.781 -12.143 1.00 59.53 184 GLY A C 1
ATOM 1487 O O . GLY A 1 184 ? 24.598 -15.452 -12.385 1.00 59.53 184 GLY A O 1
ATOM 1488 N N . PHE A 1 185 ? 23.142 -16.635 -11.162 1.00 49.19 185 PHE A N 1
ATOM 1489 C CA . PHE A 1 185 ? 24.148 -17.573 -10.674 1.00 49.19 185 PHE A CA 1
ATOM 1490 C C . PHE A 1 185 ? 24.456 -18.512 -11.836 1.00 49.19 185 PHE A C 1
ATOM 1492 O O . PHE A 1 185 ? 23.587 -19.275 -12.264 1.00 49.19 185 PHE A O 1
ATOM 1499 N N . SER A 1 186 ? 25.671 -18.435 -12.375 1.00 43.97 186 SER A N 1
ATOM 1500 C CA . SER A 1 186 ? 26.189 -19.453 -13.280 1.00 43.97 186 SER A CA 1
ATOM 1501 C C . SER A 1 186 ? 26.099 -20.794 -12.558 1.00 43.97 186 SER A C 1
ATOM 1503 O O . SER A 1 186 ? 26.950 -21.117 -11.729 1.00 43.97 186 SER A O 1
ATOM 1505 N N . ARG A 1 187 ? 25.056 -21.583 -12.823 1.00 41.97 187 ARG A N 1
ATOM 1506 C CA . ARG A 1 187 ? 25.106 -22.999 -12.491 1.00 41.97 187 ARG A CA 1
ATOM 1507 C C . ARG A 1 187 ? 26.176 -23.581 -13.400 1.00 41.97 187 ARG A C 1
ATOM 1509 O O . ARG A 1 187 ? 25.932 -23.777 -14.586 1.00 41.97 187 ARG A O 1
ATOM 1516 N N . THR A 1 188 ? 27.367 -23.813 -12.862 1.00 39.88 188 THR A N 1
ATOM 1517 C CA . THR A 1 188 ? 28.300 -24.779 -13.429 1.00 39.88 188 THR A CA 1
ATOM 1518 C C . THR A 1 188 ? 27.562 -26.110 -13.421 1.00 39.88 188 THR A C 1
ATOM 1520 O O . THR A 1 188 ? 27.433 -26.766 -12.391 1.00 39.88 188 THR A O 1
ATOM 1523 N N . SER A 1 189 ? 26.978 -26.471 -14.559 1.00 37.44 189 SER A N 1
ATOM 1524 C CA . SER A 1 189 ? 26.548 -27.834 -14.815 1.00 37.44 189 SER A CA 1
ATOM 1525 C C . SER A 1 189 ? 27.803 -28.699 -14.776 1.00 37.44 189 SER A C 1
ATOM 1527 O O . SER A 1 189 ? 28.571 -28.720 -15.738 1.00 37.44 189 SER A O 1
ATOM 1529 N N . ILE A 1 190 ? 28.044 -29.357 -13.644 1.00 43.69 190 ILE A N 1
ATOM 1530 C CA . ILE A 1 190 ? 28.957 -30.492 -13.587 1.00 43.69 190 ILE A CA 1
ATOM 1531 C C . ILE A 1 190 ? 28.270 -31.575 -14.417 1.00 43.69 190 ILE A C 1
ATOM 1533 O O . ILE A 1 190 ? 27.238 -32.110 -14.014 1.00 43.69 190 ILE A O 1
ATOM 1537 N N . GLN A 1 191 ? 28.782 -31.795 -15.627 1.00 37.88 191 GLN A N 1
ATOM 1538 C CA . GLN A 1 191 ? 28.445 -32.968 -16.419 1.00 37.88 191 GLN A CA 1
ATOM 1539 C C . GLN A 1 191 ? 28.933 -34.193 -15.640 1.00 37.88 191 GLN A C 1
ATOM 1541 O O . GLN A 1 191 ? 30.102 -34.247 -15.257 1.00 37.88 191 GLN A O 1
ATOM 1546 N N . SER A 1 192 ? 28.019 -35.122 -15.374 1.00 45.78 192 SER A N 1
ATOM 1547 C CA . SER A 1 192 ? 28.316 -36.498 -14.973 1.00 45.78 192 SER A CA 1
ATOM 1548 C C . SER A 1 192 ? 28.305 -37.390 -16.201 1.00 45.78 192 SER A C 1
ATOM 1550 O O . SER A 1 192 ? 27.323 -37.242 -16.968 1.00 45.78 192 SER A O 1
#

Foldseek 3Di:
DPDPVVVVCVVVCVVLVVVVVLVVLVWWKKFAFAADDQVDADPQQDGHRAMKTFPDFDQDPNFTKTKIADPVLPQGEGPDDQFLPHPNDDPVVCVVVVPDRDGRRRITMDGPVVCVVGTDDMDIGRDDDPVLDDDDDDDQDDLQVQDDPVGPSPVSHDDDDDDDDDPCSVDDDDDDDDDDDDPDPPPPPPDD

InterPro domains:
  IPR001300 Peptidase C2, calpain, catalytic domain [PF00648] (11-126)
  IPR001300 Peptidase C2, calpain, catalytic domain [PS50203] (45-128)
  IPR001300 Peptidase C2, calpain, catalytic domain [SM00230] (3-136)
  IPR022682 Peptidase C2, calpain, large subunit, domain III [PF01067] (136-181)
  IPR022684 Peptidase C2, calpain family [PTHR10183] (9-185)

Solvent-accessible surface area (backbone atoms only — not comparable to full-atom values): 11868 Å² total; per-residue (Å²): 83,86,48,71,68,43,45,51,31,54,75,69,44,50,50,58,56,49,52,47,48,40,55,74,65,64,30,49,39,32,33,27,30,43,88,58,46,74,87,43,61,45,98,54,30,47,50,18,47,35,71,31,40,48,77,45,71,46,78,52,97,93,40,51,37,34,31,37,30,44,82,79,35,71,72,60,48,54,70,50,70,49,12,79,87,30,83,79,65,43,74,68,53,30,59,78,70,66,57,71,79,58,92,55,66,22,62,38,39,32,41,49,69,55,46,64,71,62,38,38,44,77,45,76,49,81,63,72,61,72,92,78,62,86,83,82,89,83,79,69,58,76,74,29,52,16,67,57,89,91,36,94,46,28,82,46,32,90,80,83,89,88,80,80,70,70,86,67,52,82,50,95,78,89,81,88,87,83,90,80,86,79,84,77,75,81,76,78,76,78,82,128

Organism: Carya illinoinensis (NCBI:txid32201)